Protein AF-A0A8D8NV09-F1 (afdb_monomer_lite)

Foldseek 3Di:
DLCLLQPNDLLAADPPQFGDGQLLVCQLVQPLVSNLVSVVSPHDQPDATPVRDGSLRNGDDPNSNVSSVVSVDDDDDDDDDDRDDPHPDDDDDDPDLPLAFDADPDDDDDPQVVVLVVVQVVVVVCLSPDQQWPDKHWAANGPQLFQQHGIWIWTATPVRQIEIEREHEDEDPDLVVVDAAEPVQCCDCDDNNDVVRLVVSVVSLLVQACPPDPSNPRRVHHPVRYHYHYYYHYPHHHDYPLVPADDPPDDDDDDDDWDAWHDDDRRDDTDGDDD

pLDDT: mean 73.52, std 19.85, range [28.84, 95.19]

Radius of gyration: 24.03 Å; chains: 1; bounding box: 47×46×76 Å

Structure (mmCIF, N/CA/C/O backbone):
data_AF-A0A8D8NV09-F1
#
_entry.id   AF-A0A8D8NV09-F1
#
loop_
_atom_site.group_PDB
_atom_site.id
_atom_site.type_symbol
_atom_site.label_atom_id
_atom_site.label_alt_id
_atom_site.label_comp_id
_atom_site.label_asym_id
_atom_site.label_entity_id
_atom_site.label_seq_id
_atom_site.pdbx_PDB_ins_code
_atom_site.Cartn_x
_atom_site.Cartn_y
_atom_site.Cartn_z
_atom_site.occupancy
_atom_site.B_iso_or_equiv
_atom_site.auth_seq_id
_atom_site.auth_comp_id
_atom_site.auth_asym_id
_atom_site.auth_atom_id
_atom_site.pdbx_PDB_model_num
ATOM 1 N N . ASP A 1 1 ? 4.736 -14.706 -13.559 1.00 58.28 1 ASP A N 1
ATOM 2 C CA . ASP A 1 1 ? 3.784 -15.789 -13.248 1.00 58.28 1 ASP A CA 1
ATOM 3 C C . ASP A 1 1 ? 2.604 -15.348 -12.426 1.00 58.28 1 ASP A C 1
ATOM 5 O O . ASP A 1 1 ? 1.556 -15.147 -13.020 1.00 58.28 1 ASP A O 1
ATOM 9 N N . ILE A 1 2 ? 2.764 -15.091 -11.130 1.00 53.81 2 ILE A N 1
ATOM 10 C CA . ILE A 1 2 ? 1.631 -14.849 -10.216 1.00 53.81 2 ILE A CA 1
ATOM 11 C C . ILE A 1 2 ? 0.696 -13.721 -10.678 1.00 53.81 2 ILE A C 1
ATOM 13 O O . ILE A 1 2 ? -0.515 -13.908 -10.685 1.00 53.81 2 ILE A O 1
ATOM 17 N N . ILE A 1 3 ? 1.239 -12.576 -11.110 1.00 62.22 3 ILE A N 1
ATOM 18 C CA . ILE A 1 3 ? 0.428 -11.439 -11.589 1.00 62.22 3 ILE A CA 1
ATOM 19 C C . ILE A 1 3 ? -0.450 -11.851 -12.779 1.00 62.22 3 ILE A C 1
ATOM 21 O O . ILE A 1 3 ? -1.604 -11.453 -12.863 1.00 62.22 3 ILE A O 1
ATOM 25 N N . ILE A 1 4 ? 0.081 -12.682 -13.674 1.00 71.69 4 ILE A N 1
ATOM 26 C CA . ILE A 1 4 ? -0.607 -13.124 -14.891 1.00 71.69 4 ILE A CA 1
ATOM 27 C C . ILE A 1 4 ? -1.636 -14.211 -14.557 1.00 71.69 4 ILE A C 1
ATOM 29 O O . ILE A 1 4 ? -2.739 -14.203 -15.088 1.00 71.69 4 ILE A O 1
ATOM 33 N N . GLU A 1 5 ? -1.298 -15.115 -13.634 1.00 70.81 5 GLU A N 1
ATOM 34 C CA . GLU A 1 5 ? -2.223 -16.122 -13.092 1.00 70.81 5 GLU A CA 1
ATOM 35 C C . GLU A 1 5 ? -3.453 -15.512 -12.420 1.00 70.81 5 GLU A C 1
ATOM 37 O O . GLU A 1 5 ? -4.521 -16.111 -12.466 1.00 70.81 5 GLU A O 1
ATOM 42 N N . HIS A 1 6 ? -3.318 -14.322 -11.834 1.00 61.69 6 HIS A N 1
ATOM 43 C CA . HIS A 1 6 ? -4.399 -13.630 -11.130 1.00 61.69 6 HIS A CA 1
ATOM 44 C C . HIS A 1 6 ? -5.049 -12.520 -11.978 1.00 61.69 6 HIS A C 1
ATOM 46 O O . HIS A 1 6 ? -5.561 -11.545 -11.435 1.00 61.69 6 HIS A O 1
ATOM 52 N N . GLY A 1 7 ? -5.034 -12.655 -13.310 1.00 59.31 7 GLY A N 1
ATOM 53 C CA . GLY A 1 7 ? -5.784 -11.780 -14.223 1.00 59.31 7 GLY A CA 1
ATOM 54 C C . GLY A 1 7 ? -5.058 -10.509 -14.669 1.00 59.31 7 GLY A C 1
ATOM 55 O O . GLY A 1 7 ? -5.646 -9.671 -15.350 1.00 59.31 7 GLY A O 1
ATOM 56 N N . GLY A 1 8 ? -3.776 -10.350 -14.333 1.00 70.19 8 GLY A N 1
ATOM 57 C CA . GLY A 1 8 ? -2.966 -9.248 -14.839 1.00 70.19 8 GLY A CA 1
ATOM 58 C C . GLY A 1 8 ? -2.861 -9.284 -16.364 1.00 70.19 8 GLY A C 1
ATOM 59 O O . GLY A 1 8 ? -2.437 -10.284 -16.947 1.00 70.19 8 GLY A O 1
ATOM 60 N N . ASN A 1 9 ? -3.214 -8.174 -17.017 1.00 79.56 9 ASN A N 1
ATOM 61 C CA . ASN A 1 9 ? -3.122 -8.057 -18.468 1.00 79.56 9 ASN A CA 1
ATOM 62 C C . ASN A 1 9 ? -1.652 -8.090 -18.918 1.00 79.56 9 ASN A C 1
ATOM 64 O O . ASN A 1 9 ? -0.909 -7.121 -18.752 1.00 79.56 9 ASN A O 1
ATOM 68 N N . ILE A 1 10 ? -1.256 -9.204 -19.538 1.00 85.94 10 ILE A N 1
ATOM 69 C CA . ILE A 1 10 ? 0.101 -9.461 -20.036 1.00 85.94 10 ILE A CA 1
ATOM 70 C C . ILE A 1 10 ? 0.596 -8.406 -21.042 1.00 85.94 10 ILE A C 1
ATOM 72 O O . ILE A 1 10 ? 1.798 -8.178 -21.166 1.00 85.94 10 ILE A O 1
ATOM 76 N N . ASN A 1 11 ? -0.330 -7.728 -21.724 1.00 85.88 11 ASN A N 1
ATOM 77 C CA . ASN A 1 11 ? -0.056 -6.705 -22.730 1.00 85.88 11 ASN A CA 1
ATOM 78 C C . ASN A 1 11 ? -0.412 -5.291 -22.243 1.00 85.88 11 ASN A C 1
ATOM 80 O O . ASN A 1 11 ? -0.598 -4.395 -23.066 1.00 85.88 11 ASN A O 1
ATOM 84 N N . THR A 1 12 ? -0.543 -5.077 -20.927 1.00 86.69 12 THR A N 1
ATOM 85 C CA . THR A 1 12 ? -0.799 -3.735 -20.381 1.00 86.69 12 THR A CA 1
ATOM 86 C C . THR A 1 12 ? 0.276 -2.755 -20.834 1.00 86.69 12 THR A C 1
ATOM 88 O O . THR A 1 12 ? 1.438 -3.129 -20.949 1.00 86.69 12 THR A O 1
ATOM 91 N N . LYS A 1 13 ? -0.097 -1.501 -21.071 1.00 84.94 13 LYS A N 1
ATOM 92 C CA . LYS A 1 13 ? 0.842 -0.424 -21.396 1.00 84.94 13 LYS A CA 1
ATOM 93 C C . LYS A 1 13 ? 1.158 0.368 -20.131 1.00 84.94 13 LYS A C 1
ATOM 95 O O . LYS A 1 13 ? 0.289 0.511 -19.269 1.00 84.94 13 LYS A O 1
ATOM 100 N N . ASP A 1 14 ? 2.408 0.794 -19.972 1.00 77.06 14 ASP A N 1
ATOM 101 C CA . ASP A 1 14 ? 2.813 1.612 -18.831 1.00 77.06 14 ASP A CA 1
ATOM 102 C C . ASP A 1 14 ? 2.122 2.985 -18.848 1.00 77.06 14 ASP A C 1
ATOM 104 O O . ASP A 1 14 ? 1.811 3.549 -19.892 1.00 77.06 14 ASP A O 1
ATOM 108 N N . ALA A 1 15 ? 1.850 3.520 -17.657 1.00 68.88 15 ALA A N 1
ATOM 109 C CA . ALA A 1 15 ? 1.076 4.751 -17.480 1.00 68.88 15 ALA A CA 1
ATOM 110 C C . ALA A 1 15 ? 1.910 6.041 -17.633 1.00 68.88 15 ALA A C 1
ATOM 112 O O . ALA A 1 15 ? 1.441 7.116 -17.282 1.00 68.88 15 ALA A O 1
ATOM 113 N N . ASN A 1 16 ? 3.162 5.948 -18.094 1.00 68.31 16 ASN A N 1
ATOM 114 C CA . ASN A 1 16 ? 4.104 7.075 -18.200 1.00 68.31 16 ASN A CA 1
ATOM 115 C C . ASN A 1 16 ? 4.178 7.658 -19.630 1.00 68.31 16 ASN A C 1
ATOM 117 O O . ASN A 1 16 ? 5.220 8.191 -20.017 1.00 68.31 16 ASN A O 1
ATOM 121 N N . ASP A 1 17 ? 3.123 7.466 -20.426 1.00 68.19 17 ASP A N 1
ATOM 122 C CA . ASP A 1 17 ? 2.998 7.869 -21.836 1.00 68.19 17 ASP A CA 1
ATOM 123 C C . ASP A 1 17 ? 4.025 7.244 -22.805 1.00 68.19 17 ASP A C 1
ATOM 125 O O . ASP A 1 17 ? 4.062 7.570 -23.997 1.00 68.19 17 ASP A O 1
ATOM 129 N N . ARG A 1 18 ? 4.849 6.294 -22.341 1.00 75.81 18 ARG A N 1
ATOM 130 C CA . ARG A 1 18 ? 5.760 5.538 -23.212 1.00 75.81 18 ARG A CA 1
ATOM 131 C C . ARG A 1 18 ? 5.086 4.350 -23.878 1.00 75.81 18 ARG A C 1
ATOM 133 O O . ARG A 1 18 ? 5.617 3.838 -24.857 1.00 75.81 18 ARG A O 1
ATOM 140 N N . ASN A 1 19 ? 3.921 3.926 -23.396 1.00 83.44 19 ASN A N 1
ATOM 141 C CA . ASN A 1 19 ? 3.160 2.802 -23.933 1.00 83.44 19 ASN A CA 1
ATOM 142 C C . ASN A 1 19 ? 3.955 1.482 -24.015 1.00 83.44 19 ASN A C 1
ATOM 144 O O . ASN A 1 19 ? 3.660 0.623 -24.848 1.00 83.44 19 ASN A O 1
ATOM 148 N N . ASN A 1 20 ? 4.955 1.294 -23.153 1.00 87.44 20 ASN A N 1
ATOM 149 C CA . ASN A 1 20 ? 5.718 0.054 -23.092 1.00 87.44 20 ASN A CA 1
ATOM 150 C C . ASN A 1 20 ? 4.874 -1.053 -22.465 1.00 87.44 20 ASN A C 1
ATOM 152 O O . ASN A 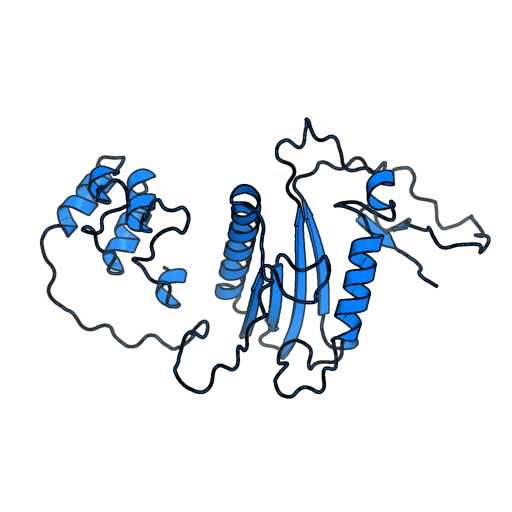1 20 ? 4.271 -0.873 -21.408 1.00 87.44 20 ASN A O 1
ATOM 156 N N . THR A 1 21 ? 4.902 -2.233 -23.076 1.00 92.00 21 THR A N 1
ATOM 157 C CA . THR A 1 21 ? 4.366 -3.451 -22.455 1.00 92.00 21 THR A CA 1
ATOM 158 C C . THR A 1 21 ? 5.379 -4.072 -21.487 1.00 92.00 21 THR A C 1
ATOM 160 O O . THR A 1 21 ? 6.577 -3.786 -21.601 1.00 92.00 21 THR A O 1
ATOM 163 N N . PRO A 1 22 ? 4.972 -4.983 -20.577 1.00 93.25 22 PRO A N 1
ATOM 164 C CA . PRO A 1 22 ? 5.915 -5.764 -19.777 1.00 93.25 22 PRO A CA 1
ATOM 165 C C . PRO A 1 22 ? 7.033 -6.401 -20.611 1.00 93.25 22 PRO A C 1
ATOM 167 O O . PRO A 1 22 ? 8.177 -6.461 -20.161 1.00 93.25 22 PRO A O 1
ATOM 170 N N . LEU A 1 23 ? 6.725 -6.819 -21.847 1.00 94.62 23 LEU A N 1
ATOM 171 C CA . LEU A 1 23 ? 7.695 -7.425 -22.755 1.00 94.62 23 LEU A CA 1
ATOM 172 C C . LEU A 1 23 ? 8.733 -6.414 -23.271 1.00 94.62 23 LEU A C 1
ATOM 174 O O . LEU A 1 23 ? 9.907 -6.763 -23.334 1.00 94.62 23 LEU A O 1
ATOM 178 N N . HIS A 1 24 ? 8.348 -5.160 -23.550 1.00 94.50 24 HIS A N 1
ATOM 179 C CA . HIS A 1 24 ? 9.304 -4.088 -23.879 1.00 94.50 24 HIS A CA 1
ATOM 180 C C . HIS A 1 24 ? 10.277 -3.847 -22.727 1.00 94.50 24 HIS A C 1
ATOM 182 O O . HIS A 1 24 ? 11.488 -3.768 -22.928 1.00 94.50 24 HIS A O 1
ATOM 188 N N . VAL A 1 25 ? 9.747 -3.753 -21.504 1.00 93.06 25 VAL A N 1
ATOM 189 C CA . VAL A 1 25 ? 10.558 -3.491 -20.311 1.00 93.06 25 VAL A CA 1
ATOM 190 C C . VAL A 1 25 ? 11.533 -4.643 -20.068 1.00 93.06 25 VAL A C 1
ATOM 192 O O . VAL A 1 25 ? 12.724 -4.401 -19.880 1.00 93.06 25 VAL A O 1
ATOM 195 N N . ALA A 1 26 ? 11.059 -5.891 -20.116 1.00 93.50 26 ALA A N 1
ATOM 196 C CA . ALA A 1 26 ? 11.899 -7.071 -19.923 1.00 93.50 26 ALA A CA 1
ATOM 197 C C . ALA A 1 26 ? 12.991 -7.193 -20.998 1.00 93.50 26 ALA A C 1
ATOM 199 O O . ALA A 1 26 ? 14.142 -7.490 -20.670 1.00 93.50 26 ALA A O 1
ATOM 200 N N . ALA A 1 27 ? 12.648 -6.906 -22.258 1.00 95.19 27 ALA A N 1
ATOM 201 C CA . ALA A 1 27 ? 13.593 -6.935 -23.365 1.00 95.19 27 ALA A CA 1
ATOM 202 C C . ALA A 1 27 ? 14.674 -5.852 -23.226 1.00 95.19 27 ALA A C 1
ATOM 204 O O . ALA A 1 27 ? 15.862 -6.151 -23.333 1.00 95.19 27 ALA A O 1
ATOM 205 N N . CYS A 1 28 ? 14.277 -4.619 -22.900 1.00 94.44 28 CYS A N 1
ATOM 206 C CA . CYS A 1 28 ? 15.189 -3.496 -22.675 1.00 94.44 28 CYS A CA 1
ATOM 207 C C . CYS A 1 28 ? 16.129 -3.713 -21.485 1.00 94.44 28 CYS A C 1
ATOM 209 O O . CYS A 1 28 ? 17.284 -3.293 -21.511 1.00 94.44 28 CYS A O 1
ATOM 211 N N . LYS A 1 29 ? 15.661 -4.405 -20.442 1.00 91.94 29 LYS A N 1
ATOM 212 C CA . LYS A 1 29 ? 16.490 -4.780 -19.289 1.00 91.94 29 LYS A CA 1
ATOM 213 C C . LYS A 1 29 ? 17.383 -5.995 -19.539 1.00 91.94 29 LYS A C 1
ATOM 215 O O . LYS A 1 29 ? 18.220 -6.282 -18.691 1.00 91.94 29 LYS A O 1
ATOM 220 N N . GLY A 1 30 ? 17.216 -6.684 -20.667 1.00 93.38 30 GLY A N 1
ATOM 221 C CA . GLY A 1 30 ? 18.028 -7.836 -21.036 1.00 93.38 30 GLY A CA 1
ATOM 222 C C . GLY A 1 30 ? 17.843 -9.044 -20.120 1.00 93.38 30 GLY A C 1
ATOM 223 O O . GLY A 1 30 ? 18.817 -9.730 -19.836 1.00 93.38 30 GLY A O 1
ATOM 224 N N . VAL A 1 31 ? 16.619 -9.288 -19.628 1.00 94.12 31 VAL A N 1
ATOM 225 C CA . VAL A 1 31 ? 16.324 -10.384 -18.684 1.00 94.12 31 VAL A CA 1
ATOM 226 C C . VAL A 1 31 ? 15.642 -11.555 -19.417 1.00 94.12 31 VAL A C 1
ATOM 228 O O . VAL A 1 31 ? 14.412 -11.546 -19.571 1.00 94.12 31 VAL A O 1
ATOM 231 N N . PRO A 1 32 ? 16.399 -12.556 -19.907 1.00 91.75 32 PRO A N 1
ATOM 232 C CA . PRO A 1 32 ? 15.886 -13.611 -20.785 1.00 91.75 32 PRO A CA 1
ATOM 233 C C . PRO A 1 32 ? 14.840 -14.513 -20.126 1.00 91.75 32 PRO A C 1
ATOM 235 O O . PRO A 1 32 ? 13.927 -14.990 -20.808 1.00 91.75 32 PRO A O 1
ATOM 238 N N . GLU A 1 33 ? 14.917 -14.715 -18.813 1.00 92.81 33 GLU A N 1
ATOM 239 C CA . GLU A 1 33 ? 13.964 -15.524 -18.054 1.00 92.81 33 GLU A CA 1
ATOM 240 C C . GLU A 1 33 ? 12.581 -14.872 -18.055 1.00 92.81 33 GLU A C 1
ATOM 242 O O . GLU A 1 33 ? 11.585 -15.534 -18.341 1.00 92.81 33 GLU A O 1
ATOM 247 N N . ILE A 1 34 ? 12.515 -13.558 -17.807 1.00 92.06 34 ILE A N 1
ATOM 248 C CA . ILE A 1 34 ? 11.254 -12.803 -17.806 1.00 92.06 34 ILE A CA 1
ATOM 249 C C . ILE A 1 34 ? 10.695 -12.709 -19.227 1.00 92.06 34 ILE A C 1
ATOM 251 O O . ILE A 1 34 ? 9.493 -12.872 -19.419 1.00 92.06 34 ILE A O 1
ATOM 255 N N . VAL A 1 35 ? 11.543 -12.501 -20.237 1.00 93.81 35 VAL A N 1
ATOM 256 C CA . VAL A 1 35 ? 11.114 -12.488 -21.646 1.00 93.81 35 VAL A CA 1
ATOM 257 C C . VAL A 1 35 ? 10.473 -13.820 -22.030 1.00 93.81 35 VAL A C 1
ATOM 259 O O . VAL A 1 35 ? 9.361 -13.835 -22.558 1.00 93.81 35 VAL A O 1
ATOM 262 N N . GLN A 1 36 ? 11.121 -14.944 -21.707 1.00 91.62 36 GLN A N 1
ATOM 263 C CA . GLN A 1 36 ? 10.559 -16.270 -21.965 1.00 91.62 36 GLN A CA 1
ATOM 264 C C . GLN A 1 36 ? 9.233 -16.470 -21.233 1.00 91.62 36 GLN A C 1
ATOM 266 O O . GLN A 1 36 ? 8.283 -16.995 -21.808 1.00 91.62 36 GLN A O 1
ATOM 271 N N . LEU A 1 37 ? 9.170 -16.036 -19.975 1.00 89.75 37 LEU A N 1
ATOM 272 C CA . LEU A 1 37 ? 7.975 -16.129 -19.155 1.00 89.75 37 LEU A CA 1
ATOM 273 C C . LEU A 1 37 ? 6.791 -15.408 -19.789 1.00 89.75 37 LEU A C 1
ATOM 275 O O . LEU A 1 37 ? 5.717 -15.981 -19.933 1.00 89.75 37 LEU A O 1
ATOM 279 N N . LEU A 1 38 ? 6.997 -14.156 -20.190 1.00 90.94 38 LEU A N 1
ATOM 280 C CA . LEU A 1 38 ? 5.962 -13.321 -20.782 1.00 90.94 38 LEU A CA 1
ATOM 281 C C . LEU A 1 38 ? 5.478 -13.905 -22.115 1.00 90.94 38 LEU A C 1
ATOM 283 O O . LEU A 1 38 ? 4.271 -14.001 -22.330 1.00 90.94 38 LEU A O 1
ATOM 287 N N . LEU A 1 39 ? 6.397 -14.364 -22.971 1.00 90.88 39 LEU A N 1
ATOM 288 C CA . LEU A 1 39 ? 6.064 -15.007 -24.248 1.00 90.88 39 LEU A CA 1
ATOM 289 C C . LEU A 1 39 ? 5.251 -16.292 -24.039 1.00 90.88 39 LEU A C 1
ATOM 291 O O . LEU A 1 39 ? 4.194 -16.453 -24.645 1.00 90.88 39 LEU A O 1
ATOM 295 N N . ASN A 1 40 ? 5.665 -17.153 -23.104 1.00 88.31 40 ASN A N 1
ATOM 296 C CA . ASN A 1 40 ? 4.933 -18.377 -22.752 1.00 88.31 40 ASN A CA 1
ATOM 297 C C . ASN A 1 40 ? 3.516 -18.095 -22.226 1.00 88.31 40 ASN A C 1
ATOM 299 O O . ASN A 1 40 ? 2.654 -18.969 -22.263 1.00 88.31 40 ASN A O 1
ATOM 303 N N . ARG A 1 41 ? 3.276 -16.886 -21.710 1.00 83.62 41 ARG A N 1
ATOM 304 C CA . ARG A 1 41 ? 1.984 -16.438 -21.179 1.00 83.62 41 ARG A CA 1
ATOM 305 C C . ARG A 1 41 ? 1.190 -15.574 -22.171 1.00 83.62 41 ARG A C 1
ATOM 307 O O . ARG A 1 41 ? 0.220 -14.937 -21.771 1.00 83.62 41 ARG A O 1
ATOM 314 N N . GLY A 1 42 ? 1.578 -15.552 -23.448 1.00 86.81 42 GLY A N 1
ATOM 315 C CA . GLY A 1 42 ? 0.831 -14.873 -24.513 1.00 86.81 42 GLY A CA 1
ATOM 316 C C . GLY A 1 42 ? 1.118 -13.375 -24.650 1.00 86.81 42 GLY A C 1
ATOM 317 O O . GLY A 1 42 ? 0.286 -12.636 -25.183 1.00 86.81 42 GLY A O 1
ATOM 318 N N . ALA A 1 43 ? 2.272 -12.898 -24.172 1.00 90.62 43 ALA A N 1
ATOM 319 C CA . ALA A 1 43 ? 2.718 -11.543 -24.473 1.00 90.62 43 ALA A CA 1
ATOM 320 C C . ALA A 1 43 ? 2.929 -11.376 -25.983 1.00 90.62 43 ALA A C 1
ATOM 322 O O . ALA A 1 43 ? 3.606 -12.177 -26.628 1.00 90.62 43 ALA A O 1
ATOM 323 N N . LYS A 1 44 ? 2.375 -10.305 -26.547 1.00 89.81 44 LYS A N 1
ATOM 324 C CA . LYS A 1 44 ? 2.491 -9.994 -27.969 1.00 89.81 44 LYS A CA 1
ATOM 325 C C . LYS A 1 44 ? 3.854 -9.372 -28.257 1.00 89.81 44 LYS A C 1
ATOM 327 O O . LYS A 1 44 ? 4.120 -8.230 -27.881 1.00 89.81 44 LYS A O 1
ATOM 332 N N . ALA A 1 45 ? 4.695 -10.107 -28.978 1.00 90.31 45 ALA A N 1
ATOM 333 C CA . ALA A 1 45 ? 5.996 -9.624 -29.445 1.00 90.31 45 ALA A CA 1
ATOM 334 C C . ALA A 1 45 ? 5.897 -8.522 -30.520 1.00 90.31 45 ALA A C 1
ATOM 336 O O . ALA A 1 45 ? 6.898 -7.883 -30.825 1.00 90.31 45 ALA A O 1
ATOM 337 N N . SER A 1 46 ? 4.700 -8.281 -31.065 1.00 88.94 46 SER A N 1
ATOM 338 C CA . SER A 1 46 ? 4.430 -7.295 -32.116 1.00 88.94 46 SER A CA 1
ATOM 339 C C . SER A 1 46 ? 3.881 -5.956 -31.611 1.00 88.94 46 SER A C 1
ATOM 341 O O . SER A 1 46 ? 3.590 -5.085 -32.426 1.00 88.94 46 SER A O 1
ATOM 343 N N . GLU A 1 47 ? 3.638 -5.796 -30.305 1.00 87.62 47 GLU A N 1
ATOM 344 C CA . GLU A 1 47 ? 3.145 -4.519 -29.771 1.00 87.62 47 GLU A CA 1
ATOM 345 C C . GLU A 1 47 ? 4.192 -3.427 -29.967 1.00 87.62 47 GLU A C 1
ATOM 347 O O . GLU A 1 47 ? 5.381 -3.684 -29.807 1.00 87.62 47 GLU A O 1
ATOM 352 N N . ILE A 1 48 ? 3.736 -2.212 -30.266 1.00 87.06 48 ILE A N 1
ATOM 353 C CA . ILE A 1 48 ? 4.596 -1.035 -30.385 1.00 87.06 48 ILE A CA 1
ATOM 354 C C . ILE A 1 48 ? 4.339 -0.064 -29.237 1.00 87.06 48 ILE A C 1
ATOM 356 O O . ILE A 1 48 ? 3.192 0.156 -28.817 1.00 87.06 48 ILE A O 1
ATOM 360 N N . ASN A 1 49 ? 5.423 0.509 -28.732 1.00 81.88 49 ASN A N 1
ATOM 361 C CA . ASN A 1 49 ? 5.395 1.582 -27.748 1.00 81.88 49 ASN A CA 1
ATOM 362 C C . ASN A 1 49 ? 5.154 2.952 -28.431 1.00 81.88 49 ASN A C 1
ATOM 364 O O . ASN A 1 49 ? 4.937 3.028 -29.643 1.00 81.88 49 ASN A O 1
ATOM 368 N N . SER A 1 50 ? 5.161 4.056 -27.678 1.00 81.88 50 SER A N 1
ATOM 369 C CA . SER A 1 50 ? 4.877 5.390 -28.239 1.00 81.88 50 SER A CA 1
ATOM 370 C C . SER A 1 50 ? 5.984 5.937 -29.145 1.00 81.88 50 SER A C 1
ATOM 372 O O . SER A 1 50 ? 5.731 6.862 -29.914 1.00 81.88 50 SER A O 1
ATOM 374 N N . THR A 1 51 ? 7.181 5.343 -29.119 1.00 81.31 51 THR A N 1
ATOM 375 C CA . THR A 1 51 ? 8.276 5.642 -30.054 1.00 81.31 51 THR A CA 1
ATOM 376 C C . THR A 1 51 ? 8.251 4.749 -31.299 1.00 81.31 51 THR A C 1
ATOM 378 O O . THR A 1 51 ? 9.157 4.833 -32.125 1.00 81.31 51 THR A O 1
ATOM 381 N N . GLY A 1 52 ? 7.221 3.909 -31.462 1.00 85.25 52 GLY A N 1
ATOM 382 C CA . GLY A 1 52 ? 7.068 3.013 -32.611 1.00 85.25 52 GLY A CA 1
ATOM 383 C C . GLY A 1 52 ? 7.993 1.794 -32.582 1.00 85.25 52 GLY A C 1
ATOM 384 O O . GLY A 1 52 ? 8.162 1.140 -33.605 1.00 85.25 52 GLY A O 1
ATOM 385 N N . GLN A 1 53 ? 8.599 1.492 -31.435 1.00 87.94 53 GLN A N 1
ATOM 386 C CA . GLN A 1 53 ? 9.522 0.374 -31.260 1.00 87.94 53 GLN A CA 1
ATOM 387 C C . GLN A 1 53 ? 8.781 -0.855 -30.738 1.00 87.94 53 GLN A C 1
ATOM 389 O O . GLN A 1 53 ? 7.897 -0.726 -29.894 1.00 87.94 53 GLN A O 1
ATOM 394 N N . THR A 1 54 ? 9.172 -2.036 -31.210 1.00 92.00 54 THR A N 1
ATOM 395 C CA . THR A 1 54 ? 8.757 -3.341 -30.681 1.00 92.00 54 THR A CA 1
ATOM 396 C C . THR A 1 54 ? 9.654 -3.776 -29.513 1.00 92.00 54 THR A C 1
ATOM 398 O O . THR A 1 54 ? 10.749 -3.232 -29.330 1.00 92.00 54 THR A O 1
ATOM 401 N N . PRO A 1 55 ? 9.283 -4.818 -28.739 1.00 93.81 55 PRO A N 1
ATOM 402 C CA . PRO A 1 55 ? 10.179 -5.405 -27.748 1.00 93.81 55 PRO A CA 1
ATOM 403 C C . PRO A 1 55 ? 11.522 -5.861 -28.327 1.00 93.81 55 PRO A C 1
ATOM 405 O O . PRO A 1 55 ? 12.530 -5.796 -27.630 1.00 93.81 55 PRO A O 1
ATOM 408 N N . LEU A 1 56 ? 11.551 -6.306 -29.589 1.00 93.81 56 LEU A N 1
ATOM 409 C CA . LEU A 1 56 ? 12.788 -6.703 -30.262 1.00 93.81 56 LEU A CA 1
ATOM 410 C C . LEU A 1 56 ? 13.692 -5.496 -30.548 1.00 93.81 56 LEU A C 1
ATOM 412 O O . LEU A 1 56 ? 14.905 -5.615 -30.405 1.00 93.81 56 LEU A O 1
ATOM 416 N N . ASP A 1 57 ? 13.116 -4.341 -30.887 1.00 91.38 57 ASP A N 1
ATOM 417 C CA . ASP A 1 57 ? 13.875 -3.121 -31.200 1.00 91.38 57 ASP A CA 1
ATOM 418 C C . ASP A 1 57 ? 14.558 -2.519 -29.968 1.00 91.38 57 ASP A C 1
ATOM 420 O O . ASP A 1 57 ? 15.613 -1.896 -30.077 1.00 91.38 57 ASP A O 1
ATOM 424 N N . VAL A 1 58 ? 13.971 -2.713 -28.784 1.00 91.44 58 VAL A N 1
ATOM 425 C CA . VAL A 1 58 ? 14.550 -2.250 -27.513 1.00 91.44 58 VAL A CA 1
ATOM 426 C C . VAL A 1 58 ? 15.405 -3.315 -26.819 1.00 91.44 58 VAL A C 1
ATOM 428 O O . VAL A 1 58 ? 15.982 -3.027 -25.771 1.00 91.44 58 VAL A O 1
ATOM 431 N N . ALA A 1 59 ? 15.490 -4.532 -27.367 1.00 94.38 59 ALA A N 1
ATOM 432 C CA . ALA A 1 59 ? 16.114 -5.684 -26.724 1.00 94.38 59 ALA A CA 1
ATOM 433 C C . ALA A 1 59 ? 17.613 -5.494 -26.444 1.00 94.38 59 ALA A C 1
ATOM 435 O O . ALA A 1 59 ? 18.373 -5.032 -27.292 1.00 94.38 59 ALA A O 1
ATOM 436 N N . GLN A 1 60 ? 18.049 -5.932 -25.263 1.00 93.25 60 GLN A N 1
ATOM 437 C CA . GLN A 1 60 ? 19.456 -5.989 -24.870 1.00 9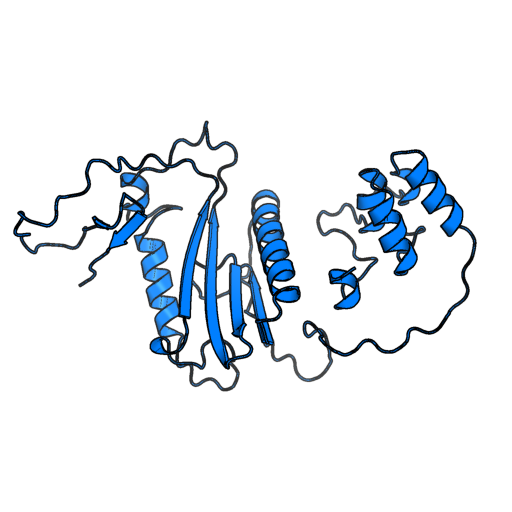3.25 60 GLN A CA 1
ATOM 438 C C . GLN A 1 60 ? 19.863 -7.440 -24.590 1.00 93.25 60 GLN A C 1
ATOM 440 O O . GLN A 1 60 ? 19.130 -8.182 -23.942 1.00 93.25 60 GLN A O 1
ATOM 445 N N . GLY A 1 61 ? 21.044 -7.846 -25.058 1.00 93.38 61 GLY A N 1
ATOM 446 C CA . GLY A 1 61 ? 21.572 -9.202 -24.865 1.00 93.38 61 GLY A CA 1
ATOM 447 C C . GLY A 1 61 ? 21.152 -10.201 -25.951 1.00 93.38 61 GLY A C 1
ATOM 448 O O . GLY A 1 61 ? 20.007 -10.240 -26.403 1.00 93.38 61 GLY A O 1
ATOM 449 N N . SER A 1 62 ? 22.103 -11.038 -26.372 1.00 91.81 62 SER A N 1
ATOM 450 C CA . SER A 1 62 ? 21.929 -12.002 -27.468 1.00 91.81 62 SER A CA 1
ATOM 451 C C . SER A 1 62 ? 20.820 -13.022 -27.198 1.00 91.81 62 SER A C 1
ATOM 453 O O . SER A 1 62 ? 20.034 -13.320 -28.094 1.00 91.81 62 SER A O 1
ATOM 455 N N . GLU A 1 63 ? 20.703 -13.510 -25.962 1.00 93.31 63 GLU A N 1
ATOM 456 C CA . GLU A 1 63 ? 19.695 -14.507 -25.588 1.00 93.31 63 GLU A CA 1
ATOM 457 C C . GLU A 1 63 ? 18.258 -13.961 -25.666 1.00 93.31 63 GLU A C 1
ATOM 459 O O . GLU A 1 63 ? 17.352 -14.639 -26.154 1.00 93.31 63 GLU A O 1
ATOM 464 N N . VAL A 1 64 ? 18.040 -12.714 -25.239 1.00 93.38 64 VAL A N 1
ATOM 465 C CA . VAL A 1 64 ? 16.737 -12.041 -25.361 1.00 93.38 64 VAL A CA 1
ATOM 466 C C . VAL A 1 64 ? 16.361 -11.855 -26.830 1.00 93.38 64 VAL A C 1
ATOM 468 O O . VAL A 1 64 ? 15.232 -12.162 -27.220 1.00 93.38 64 VAL A O 1
ATOM 471 N N . ILE A 1 65 ? 17.313 -11.400 -27.652 1.00 93.06 65 ILE A N 1
ATOM 472 C CA . ILE A 1 65 ? 17.119 -11.211 -29.096 1.00 93.06 65 ILE A CA 1
ATOM 473 C C . ILE A 1 65 ? 16.735 -12.538 -29.761 1.00 93.06 65 ILE A C 1
ATOM 475 O O . ILE A 1 65 ? 15.803 -12.577 -30.565 1.00 93.06 65 ILE A O 1
ATOM 479 N N . GLU A 1 66 ? 17.404 -13.638 -29.410 1.00 92.75 66 GLU A N 1
ATOM 480 C CA . GLU A 1 66 ? 17.060 -14.972 -29.908 1.00 92.75 66 GLU A CA 1
ATOM 481 C C . GLU A 1 66 ? 15.634 -15.396 -29.534 1.00 92.75 66 GLU A C 1
ATOM 483 O O . GLU A 1 66 ? 14.880 -15.857 -30.397 1.00 92.75 66 GLU A O 1
ATOM 488 N N . LYS A 1 67 ? 15.247 -15.236 -28.261 1.00 91.38 67 LYS A N 1
ATOM 489 C CA . LYS A 1 67 ? 13.919 -15.627 -27.756 1.00 91.38 67 LYS A CA 1
ATOM 490 C C . LYS A 1 67 ? 12.788 -14.852 -28.434 1.00 91.38 67 LYS A C 1
ATOM 492 O O . LYS A 1 67 ? 11.755 -15.438 -28.759 1.00 91.38 67 LYS A O 1
ATOM 497 N N . LEU A 1 68 ? 12.989 -13.557 -28.680 1.00 90.56 68 LEU A N 1
ATOM 498 C CA . LEU A 1 68 ? 12.016 -12.705 -29.369 1.00 90.56 68 LEU A CA 1
ATOM 499 C C . LEU A 1 68 ? 11.931 -13.021 -30.868 1.00 90.56 68 LEU A C 1
ATOM 501 O O . LEU A 1 68 ? 10.830 -13.092 -31.408 1.00 90.56 68 LEU A O 1
ATOM 505 N N . LYS A 1 69 ? 13.061 -13.293 -31.537 1.00 88.00 69 LYS A N 1
ATOM 506 C CA . LYS A 1 69 ? 13.071 -13.708 -32.952 1.00 88.00 69 LYS A CA 1
ATOM 507 C C . LYS A 1 69 ? 12.336 -15.029 -33.176 1.00 88.00 69 LYS A C 1
ATOM 509 O O . LYS A 1 69 ? 11.567 -15.133 -34.127 1.00 88.00 69 LYS A O 1
ATOM 514 N N . LYS A 1 70 ? 12.536 -16.013 -32.292 1.00 83.31 70 LYS A N 1
ATOM 515 C CA . LYS A 1 70 ? 11.890 -17.337 -32.371 1.00 83.31 70 LYS A CA 1
ATOM 516 C C . LYS A 1 70 ? 10.362 -17.267 -32.251 1.00 83.31 70 LYS A C 1
ATOM 518 O O . LYS A 1 70 ? 9.682 -18.026 -32.923 1.00 83.31 70 LYS A O 1
ATOM 523 N N . ASN A 1 71 ? 9.828 -16.339 -31.455 1.00 69.44 71 ASN A N 1
ATOM 524 C CA . ASN A 1 71 ? 8.381 -16.172 -31.249 1.00 69.44 71 ASN A CA 1
ATOM 525 C C . ASN A 1 71 ? 7.707 -15.180 -32.220 1.00 69.44 71 ASN A C 1
ATOM 527 O O . ASN A 1 71 ? 6.493 -15.009 -32.165 1.00 69.44 71 ASN A O 1
ATOM 531 N N . ASN A 1 72 ? 8.460 -14.547 -33.130 1.00 54.84 72 ASN A N 1
ATOM 532 C CA . ASN A 1 72 ? 7.903 -13.704 -34.199 1.00 54.84 72 ASN A CA 1
ATOM 533 C C . ASN A 1 72 ? 7.440 -14.516 -35.429 1.00 54.84 72 ASN A C 1
ATOM 535 O O . ASN A 1 72 ? 6.994 -13.939 -36.420 1.00 54.84 72 ASN A O 1
ATOM 539 N N . GLN A 1 73 ? 7.532 -15.851 -35.379 1.00 46.75 73 GLN A N 1
ATOM 540 C CA . GLN A 1 73 ? 7.022 -16.766 -36.399 1.00 46.75 73 GLN A CA 1
ATOM 541 C C . GLN A 1 73 ? 6.218 -17.880 -35.710 1.00 46.75 73 GLN A C 1
ATOM 543 O O . GLN A 1 73 ? 6.790 -18.689 -34.990 1.00 46.75 73 GLN A O 1
ATOM 548 N N . THR A 1 74 ? 4.905 -17.935 -35.982 1.00 39.62 74 THR A N 1
ATOM 549 C CA . THR A 1 74 ? 3.895 -18.927 -35.524 1.00 39.62 74 THR A CA 1
ATOM 550 C C . THR A 1 74 ? 3.401 -18.786 -34.076 1.00 39.62 74 THR A C 1
ATOM 552 O O . THR A 1 74 ? 4.230 -18.677 -33.189 1.00 39.62 74 THR A O 1
ATOM 555 N N . VAL A 1 75 ? 2.068 -18.788 -33.843 1.00 38.91 75 VAL A N 1
ATOM 556 C CA . VAL A 1 75 ? 1.299 -19.914 -33.232 1.00 38.91 75 VAL A CA 1
ATOM 557 C C . VAL A 1 75 ? -0.231 -19.771 -33.523 1.00 38.91 75 VAL A C 1
ATOM 559 O O . VAL A 1 75 ? -0.756 -18.663 -33.404 1.00 38.91 75 VAL A O 1
ATOM 562 N N . PRO A 1 76 ? -0.964 -20.854 -33.888 1.00 33.91 76 PRO A N 1
ATOM 563 C CA . PRO A 1 76 ? -2.440 -20.932 -33.927 1.00 33.91 76 PRO A CA 1
ATOM 564 C C . PRO A 1 76 ? -3.098 -20.957 -32.524 1.00 33.91 76 PRO A C 1
ATOM 566 O O . PRO A 1 76 ? -2.408 -21.168 -31.528 1.00 33.91 76 PRO A O 1
ATOM 569 N N . PRO A 1 77 ? -4.433 -20.796 -32.413 1.00 34.91 77 PRO A N 1
ATOM 570 C CA . PRO A 1 77 ? -5.119 -20.710 -31.125 1.00 34.91 77 PRO 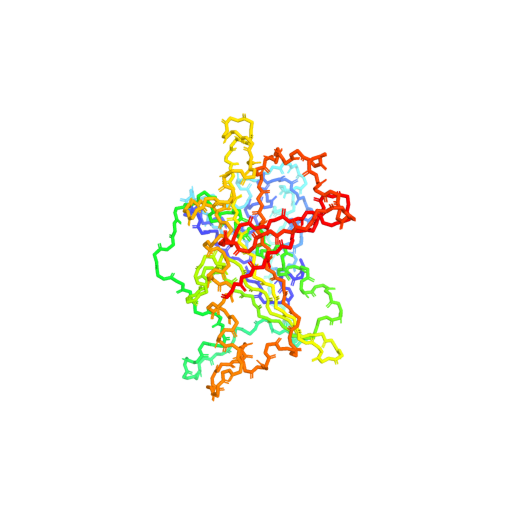A CA 1
ATOM 571 C C . PRO A 1 77 ? -5.192 -22.084 -30.444 1.00 34.91 77 PRO A C 1
ATOM 573 O O . PRO A 1 77 ? -5.829 -22.995 -30.967 1.00 34.91 77 PRO A O 1
ATOM 576 N N . HIS A 1 78 ? -4.578 -22.235 -29.267 1.00 34.25 78 HIS A N 1
ATOM 577 C CA . HIS A 1 78 ? -4.825 -23.384 -28.394 1.00 34.25 78 HIS A CA 1
ATOM 578 C C . HIS A 1 78 ? -5.517 -22.925 -27.109 1.00 34.25 78 HIS A C 1
ATOM 580 O O . HIS A 1 78 ? -5.068 -22.006 -26.425 1.00 34.25 78 HIS A O 1
ATOM 586 N N . GLU A 1 79 ? -6.637 -23.583 -26.823 1.00 33.16 79 GLU A N 1
ATOM 587 C CA . GLU A 1 79 ? -7.590 -23.308 -25.752 1.00 33.16 79 GLU A CA 1
ATOM 588 C C . GLU A 1 79 ? -6.944 -23.267 -24.359 1.00 33.16 79 GLU A C 1
ATOM 590 O O . GLU A 1 79 ? -6.253 -24.199 -23.933 1.00 33.16 79 GLU A O 1
ATOM 595 N N . LEU A 1 80 ? -7.220 -22.179 -23.637 1.00 33.69 80 LEU A N 1
ATOM 596 C CA . LEU A 1 80 ? -6.914 -21.999 -22.221 1.00 33.69 80 LEU A CA 1
ATOM 597 C C . LEU A 1 80 ? -7.898 -22.827 -21.381 1.00 33.69 80 LEU A C 1
ATOM 599 O O . LEU A 1 80 ? -9.111 -22.649 -21.465 1.00 33.69 80 LEU A O 1
ATOM 603 N N . ARG A 1 81 ? -7.374 -23.719 -20.534 1.00 28.84 81 ARG A N 1
ATOM 604 C CA . ARG A 1 81 ? -8.153 -24.385 -19.476 1.00 28.84 81 ARG A CA 1
ATOM 605 C C . ARG A 1 81 ? -8.570 -23.360 -18.410 1.00 28.84 81 ARG A C 1
ATOM 607 O O . ARG A 1 81 ? -7.795 -22.440 -18.147 1.00 28.84 81 ARG A O 1
ATOM 614 N N . PRO A 1 82 ? -9.732 -23.523 -17.749 1.00 31.62 82 PRO A N 1
ATOM 615 C CA . PRO A 1 82 ? -10.190 -22.553 -16.765 1.00 31.62 82 PRO A CA 1
ATOM 616 C C . PRO A 1 82 ? -9.285 -22.579 -15.529 1.00 31.62 82 PRO A C 1
ATOM 618 O O . PRO A 1 82 ? -9.089 -23.619 -14.891 1.00 31.62 82 PRO A O 1
ATOM 621 N N . ALA A 1 83 ? -8.722 -21.416 -15.208 1.00 36.28 83 ALA A N 1
ATOM 622 C CA . ALA A 1 83 ? -8.037 -21.168 -13.952 1.00 36.28 83 ALA A CA 1
ATOM 623 C C . ALA A 1 83 ? -9.031 -21.324 -12.790 1.00 36.28 83 ALA A C 1
ATOM 625 O O . ALA A 1 83 ? -10.186 -20.911 -12.888 1.00 36.28 83 ALA A O 1
ATOM 626 N N . ARG A 1 84 ? -8.587 -21.926 -11.680 1.00 36.50 84 ARG A N 1
ATOM 627 C CA . ARG A 1 84 ? -9.346 -21.882 -10.426 1.00 36.50 84 ARG A CA 1
ATOM 628 C C . ARG A 1 84 ? -9.437 -20.431 -9.986 1.00 36.50 84 ARG A C 1
ATOM 630 O O . ARG A 1 84 ? -8.411 -19.783 -9.797 1.00 36.50 84 ARG A O 1
ATOM 637 N N . ASP A 1 85 ? -10.666 -19.969 -9.827 1.00 34.91 85 ASP A N 1
ATOM 638 C CA . ASP A 1 85 ? -10.974 -18.584 -9.534 1.00 34.91 85 ASP A CA 1
ATOM 639 C C . ASP A 1 85 ? -10.458 -18.199 -8.142 1.00 34.91 85 ASP A C 1
ATOM 641 O O . ASP A 1 85 ? -10.975 -18.610 -7.101 1.00 34.91 85 ASP A O 1
ATOM 645 N N . ARG A 1 86 ? -9.371 -17.437 -8.136 1.00 41.53 86 ARG A N 1
ATOM 646 C CA . ARG A 1 86 ? -9.006 -16.531 -7.049 1.00 41.53 86 ARG A CA 1
ATOM 647 C C . ARG A 1 86 ? -8.833 -15.159 -7.677 1.00 41.53 86 ARG A C 1
ATOM 649 O O . ARG A 1 86 ? -7.739 -14.602 -7.684 1.00 41.53 86 ARG A O 1
ATOM 656 N N . SER A 1 87 ? -9.894 -14.657 -8.303 1.00 40.75 87 SER A N 1
ATOM 657 C CA . SER A 1 87 ? -9.896 -13.308 -8.845 1.00 40.75 87 SER A CA 1
ATOM 658 C C . SER A 1 87 ? -9.581 -12.304 -7.734 1.00 40.75 87 SER A C 1
ATOM 660 O O . SER A 1 87 ? -10.280 -12.255 -6.720 1.00 40.75 87 SER A O 1
ATOM 662 N N . VAL A 1 88 ? -8.597 -11.434 -7.961 1.00 44.66 88 VAL A N 1
ATOM 663 C CA . VAL A 1 88 ? -8.744 -10.042 -7.525 1.00 44.66 88 VAL A CA 1
ATOM 664 C C . VAL A 1 88 ? -9.936 -9.530 -8.328 1.00 44.66 88 VAL A C 1
ATOM 666 O O . VAL A 1 88 ? -9.859 -9.501 -9.553 1.00 44.66 88 VAL A O 1
ATOM 669 N N . ALA A 1 89 ? -11.068 -9.273 -7.672 1.00 37.91 89 ALA A N 1
ATOM 670 C CA . ALA A 1 89 ? -12.341 -9.037 -8.346 1.00 37.91 89 ALA A CA 1
ATOM 671 C C . ALA A 1 89 ? -12.230 -7.923 -9.407 1.00 37.91 89 ALA A C 1
ATOM 673 O O . ALA A 1 89 ? -12.213 -6.735 -9.097 1.00 37.91 89 ALA A O 1
ATOM 674 N N . GLN A 1 90 ? -12.175 -8.323 -10.675 1.00 45.44 90 GLN A N 1
ATOM 675 C CA . GLN A 1 90 ? -12.468 -7.490 -11.836 1.00 45.44 90 GLN A CA 1
ATOM 676 C C . GLN A 1 90 ? -13.461 -8.246 -12.724 1.00 45.44 90 GLN A C 1
ATOM 678 O O . GLN A 1 90 ? -13.129 -8.688 -13.815 1.00 45.44 90 GLN A O 1
ATOM 683 N N . GLN A 1 91 ? -14.688 -8.416 -12.230 1.00 38.66 91 GLN A N 1
ATOM 684 C CA . GLN A 1 91 ? -15.895 -8.758 -12.996 1.00 38.66 91 GLN A CA 1
ATOM 685 C C . GLN A 1 91 ? -17.091 -8.174 -12.223 1.00 38.66 91 GLN A C 1
ATOM 687 O O . GLN A 1 91 ? -17.078 -8.215 -10.999 1.00 38.66 91 GLN A O 1
ATOM 692 N N . SER A 1 92 ? -18.165 -7.628 -12.790 1.00 33.47 92 SER A N 1
ATOM 693 C CA . SER A 1 92 ? -18.569 -7.249 -14.150 1.00 33.47 92 SER A CA 1
ATOM 694 C C . SER A 1 92 ? -19.945 -6.570 -14.010 1.00 33.47 92 SER A C 1
ATOM 696 O O . SER A 1 92 ? -20.699 -6.945 -13.119 1.00 33.47 92 SER A O 1
ATOM 698 N N . THR A 1 93 ? -20.285 -5.628 -14.894 1.00 39.97 93 THR A N 1
ATOM 699 C CA . THR A 1 93 ? -21.657 -5.305 -15.363 1.00 39.97 93 THR A CA 1
ATOM 700 C C . THR A 1 93 ? -22.852 -5.746 -14.492 1.00 39.97 93 THR A C 1
ATOM 702 O O . THR A 1 93 ? -23.625 -6.616 -14.885 1.00 39.97 93 THR A O 1
ATOM 705 N N . ALA A 1 94 ? -23.038 -5.104 -13.344 1.00 34.47 94 ALA A N 1
ATOM 706 C CA . ALA A 1 94 ? -24.314 -4.937 -12.648 1.00 34.47 94 ALA A CA 1
ATOM 707 C C . ALA A 1 94 ? -24.097 -3.805 -11.636 1.00 34.47 94 ALA A C 1
ATOM 709 O O . ALA A 1 94 ? -23.140 -3.877 -10.875 1.00 34.47 94 ALA A O 1
ATOM 710 N N . GLU A 1 95 ? -24.901 -2.738 -11.722 1.00 39.62 95 GLU A N 1
ATOM 711 C CA . GLU A 1 95 ? -24.929 -1.554 -10.840 1.00 39.62 95 GLU A CA 1
ATOM 712 C C . GLU A 1 95 ? -23.656 -1.321 -10.000 1.00 39.62 95 GLU A C 1
ATOM 714 O O . GLU A 1 95 ? -23.530 -1.853 -8.900 1.00 39.62 95 GLU A O 1
ATOM 719 N N . ASN A 1 96 ? -22.724 -0.515 -10.533 1.00 38.38 96 ASN A N 1
ATOM 720 C CA . ASN A 1 96 ? -21.459 -0.086 -9.915 1.00 38.38 96 ASN A CA 1
ATOM 721 C C . ASN A 1 96 ? -21.588 0.233 -8.409 1.00 38.38 96 ASN A C 1
ATOM 723 O O . ASN A 1 96 ? -21.743 1.390 -8.017 1.00 38.38 96 ASN A O 1
ATOM 727 N N . ARG A 1 97 ? -21.452 -0.773 -7.545 1.00 49.34 97 ARG A N 1
ATOM 728 C CA . ARG A 1 97 ? -21.090 -0.581 -6.142 1.00 49.34 97 ARG A CA 1
ATOM 729 C C . ARG A 1 97 ? -19.611 -0.887 -6.027 1.00 49.34 97 ARG A C 1
ATOM 731 O O . ARG A 1 97 ? -19.192 -2.040 -6.088 1.00 49.34 97 ARG A O 1
ATOM 738 N N . THR A 1 98 ? -18.806 0.163 -5.922 1.00 48.12 98 THR A N 1
ATOM 739 C CA . THR A 1 98 ? -17.362 0.045 -5.731 1.00 48.12 98 THR A CA 1
ATOM 740 C C . THR A 1 98 ? -17.108 -0.542 -4.343 1.00 48.12 98 THR A C 1
ATOM 742 O O . THR A 1 98 ? -17.210 0.160 -3.346 1.00 48.12 98 THR A O 1
ATOM 745 N N . ILE A 1 99 ? -16.789 -1.837 -4.278 1.00 55.91 99 ILE A N 1
ATOM 746 C CA . ILE A 1 99 ? -16.389 -2.532 -3.036 1.00 55.91 99 ILE A CA 1
ATOM 747 C C . ILE A 1 99 ? -14.995 -2.052 -2.565 1.00 55.91 99 ILE A C 1
ATOM 749 O O . ILE A 1 99 ? -14.574 -2.299 -1.438 1.00 55.91 99 ILE A O 1
ATOM 753 N N . PHE A 1 100 ? -14.267 -1.342 -3.430 1.00 66.31 100 PHE A N 1
ATOM 754 C CA . PHE A 1 100 ? -12.937 -0.807 -3.159 1.00 66.31 100 PHE A CA 1
ATOM 755 C C . PHE A 1 100 ? -12.969 0.528 -2.417 1.00 66.31 100 PHE A C 1
ATOM 757 O O . PHE A 1 100 ? -13.944 1.277 -2.458 1.00 66.31 100 PHE A O 1
ATOM 764 N N . TYR A 1 101 ? -11.833 0.855 -1.804 1.00 76.25 101 TYR A N 1
ATOM 765 C CA . TYR A 1 101 ? -11.577 2.178 -1.259 1.00 76.25 101 TYR A CA 1
ATOM 766 C C . TYR A 1 101 ? -11.811 3.273 -2.318 1.00 76.25 101 TYR A C 1
ATOM 768 O O . TYR A 1 101 ? -11.201 3.206 -3.392 1.00 76.25 101 TYR A O 1
ATOM 776 N N . PRO A 1 102 ? -12.653 4.286 -2.039 1.00 71.25 102 PRO A N 1
ATOM 777 C CA . PRO A 1 102 ? -12.826 5.414 -2.945 1.00 71.25 102 PRO A CA 1
ATOM 778 C C . PRO A 1 102 ? -11.506 6.179 -3.076 1.00 71.25 102 PRO A C 1
ATOM 780 O O . PRO A 1 102 ? -10.799 6.376 -2.086 1.00 71.25 102 PRO A O 1
ATOM 783 N N . LYS A 1 103 ? -11.163 6.578 -4.303 1.00 74.31 103 LYS A N 1
ATOM 784 C CA . LYS A 1 103 ? -9.915 7.282 -4.610 1.00 74.31 103 LYS A CA 1
ATOM 785 C C . LYS A 1 103 ? -10.134 8.793 -4.615 1.00 74.31 103 LYS A C 1
ATOM 787 O O . LYS A 1 103 ? -11.023 9.272 -5.316 1.00 74.31 103 LYS A O 1
ATOM 792 N N . ARG A 1 104 ? -9.225 9.516 -3.961 1.00 75.38 104 ARG A N 1
ATOM 793 C CA . ARG A 1 104 ? -9.202 10.978 -3.905 1.00 75.38 104 ARG A CA 1
ATOM 794 C C . ARG A 1 104 ? -9.053 11.631 -5.270 1.00 75.38 104 ARG A C 1
ATOM 796 O O . ARG A 1 104 ? -8.206 11.250 -6.080 1.00 75.38 104 ARG A O 1
ATOM 803 N N . SER A 1 105 ? -9.845 12.676 -5.503 1.00 64.62 105 SER A N 1
ATOM 804 C CA . SER A 1 105 ? -9.719 13.548 -6.672 1.00 64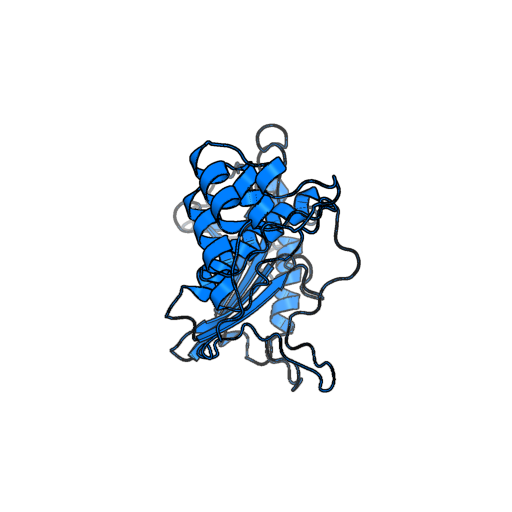.62 105 SER A CA 1
ATOM 805 C C . SER A 1 105 ? -8.483 14.453 -6.562 1.00 64.62 105 SER A C 1
ATOM 807 O O . SER A 1 105 ? -8.333 15.155 -5.564 1.00 64.62 105 SER A O 1
ATOM 809 N N . GLY A 1 106 ? -7.642 14.499 -7.604 1.00 63.88 106 GLY A N 1
ATOM 810 C CA . GLY A 1 106 ? -6.559 15.492 -7.729 1.00 63.88 106 GLY A CA 1
ATOM 811 C C . GLY A 1 106 ? -5.173 15.083 -7.204 1.00 63.88 106 GLY A C 1
ATOM 812 O O . GLY A 1 106 ? -4.456 15.924 -6.673 1.00 63.88 106 GLY A O 1
ATOM 813 N N . THR A 1 107 ? -4.770 13.817 -7.338 1.00 52.38 107 THR A N 1
ATOM 814 C CA . THR A 1 107 ? -3.469 13.313 -6.848 1.00 52.38 107 THR A CA 1
ATOM 815 C C . THR A 1 107 ? -2.243 13.813 -7.636 1.00 52.38 107 THR A C 1
ATOM 817 O O . THR A 1 107 ? -2.265 13.872 -8.864 1.00 52.38 107 THR A O 1
ATOM 820 N N . SER A 1 108 ? -1.176 14.121 -6.888 1.00 49.84 108 SER A N 1
ATOM 821 C CA . SER A 1 108 ? 0.106 14.787 -7.209 1.00 49.84 108 SER A CA 1
ATOM 822 C C . SER A 1 108 ? 0.947 14.184 -8.353 1.00 49.84 108 SER A C 1
ATOM 824 O O . SER A 1 108 ? 0.723 13.051 -8.759 1.00 49.84 108 SER A O 1
ATOM 826 N N . GLY A 1 109 ? 1.958 14.923 -8.841 1.00 51.69 109 GLY A N 1
ATOM 827 C CA . GLY A 1 109 ? 2.804 14.587 -10.006 1.00 51.69 109 GLY A CA 1
ATOM 828 C C . GLY A 1 109 ? 3.687 13.320 -9.924 1.00 51.69 109 GLY A C 1
ATOM 829 O O . GLY A 1 109 ? 3.907 12.744 -8.860 1.00 51.69 109 GLY A O 1
ATOM 830 N N . LEU A 1 110 ? 4.220 12.915 -11.091 1.00 47.94 110 LEU A N 1
ATOM 831 C CA . LEU A 1 110 ? 4.785 11.586 -11.416 1.00 47.94 110 LEU A CA 1
ATOM 832 C C . LEU A 1 110 ? 5.850 10.998 -10.459 1.00 47.94 110 LEU A C 1
ATOM 834 O O . LEU A 1 110 ? 5.991 9.776 -10.404 1.00 47.94 110 LEU A O 1
ATOM 838 N N . GLY A 1 111 ? 6.620 11.818 -9.733 1.00 48.00 111 GLY A N 1
ATOM 839 C CA . GLY A 1 111 ? 7.755 11.355 -8.915 1.00 48.00 111 GLY A CA 1
ATOM 840 C C . GLY A 1 111 ? 7.349 10.583 -7.651 1.00 48.00 111 GLY A C 1
ATOM 841 O O . GLY A 1 111 ? 7.798 9.455 -7.442 1.00 48.00 111 GLY A O 1
ATOM 842 N N . GLY A 1 112 ? 6.451 11.156 -6.840 1.00 54.59 112 GLY A N 1
ATOM 843 C CA . GLY A 1 112 ? 5.949 10.529 -5.606 1.00 54.59 112 GLY A CA 1
ATOM 844 C C . GLY A 1 112 ? 5.063 9.308 -5.874 1.00 54.59 112 GLY A C 1
ATOM 845 O O . GLY A 1 112 ? 5.191 8.282 -5.203 1.00 54.59 112 GLY A O 1
ATOM 846 N N . GLN A 1 113 ? 4.270 9.362 -6.952 1.00 61.00 113 GLN A N 1
ATOM 847 C CA . GLN A 1 113 ? 3.399 8.259 -7.366 1.00 61.00 113 GLN A CA 1
ATOM 848 C C . GLN A 1 113 ? 4.171 6.963 -7.638 1.00 61.00 113 GLN A C 1
ATOM 850 O O . GLN A 1 113 ? 3.661 5.876 -7.371 1.00 61.00 113 GLN A O 1
ATOM 855 N N . LEU A 1 114 ? 5.406 7.037 -8.150 1.00 64.19 114 LEU A N 1
ATOM 856 C CA . LEU A 1 114 ? 6.186 5.836 -8.449 1.00 64.19 114 LEU A CA 1
ATOM 857 C C . LEU A 1 114 ? 6.611 5.094 -7.173 1.00 64.19 114 LEU A C 1
ATOM 859 O O . LEU A 1 114 ? 6.660 3.864 -7.169 1.00 64.19 114 LEU A O 1
ATOM 863 N N . TYR A 1 115 ? 6.922 5.821 -6.098 1.00 66.50 115 TYR A N 1
ATOM 864 C CA . TYR A 1 115 ? 7.299 5.229 -4.814 1.00 66.50 115 TYR A CA 1
ATOM 865 C C . TYR A 1 115 ? 6.103 4.552 -4.139 1.00 66.50 115 TYR A C 1
ATOM 867 O O . TYR A 1 115 ? 6.191 3.378 -3.773 1.00 66.50 115 TYR A O 1
ATOM 875 N N . GLU A 1 116 ? 4.964 5.244 -4.077 1.00 69.12 116 GLU A N 1
ATOM 876 C CA . GLU A 1 116 ? 3.695 4.688 -3.592 1.00 69.12 116 GLU A CA 1
ATOM 877 C C . GLU A 1 116 ? 3.282 3.456 -4.403 1.00 69.12 116 GLU A C 1
ATOM 879 O O . GLU A 1 116 ? 2.997 2.402 -3.839 1.00 69.12 116 GLU A O 1
ATOM 884 N N . THR A 1 117 ? 3.342 3.538 -5.737 1.00 72.00 117 THR A N 1
ATOM 885 C CA . THR A 1 117 ? 2.994 2.426 -6.637 1.00 72.00 117 THR A CA 1
ATOM 886 C C . THR A 1 117 ? 3.899 1.215 -6.418 1.00 72.00 117 THR A C 1
ATOM 888 O O . THR A 1 117 ? 3.421 0.079 -6.403 1.00 72.00 117 THR A O 1
ATOM 891 N N . LYS A 1 118 ? 5.205 1.423 -6.205 1.00 75.56 118 LYS A N 1
ATOM 892 C CA . LYS A 1 118 ? 6.135 0.335 -5.864 1.00 75.56 118 LYS A CA 1
ATOM 893 C C . LYS A 1 118 ? 5.768 -0.308 -4.529 1.00 75.56 118 LYS A C 1
ATOM 895 O O . LYS A 1 118 ? 5.714 -1.533 -4.452 1.00 75.56 118 LYS A O 1
ATOM 900 N N . LEU A 1 119 ? 5.485 0.495 -3.504 1.00 76.44 119 LEU A N 1
ATOM 901 C CA . LEU A 1 119 ? 5.097 -0.003 -2.185 1.00 76.44 119 LEU A CA 1
ATOM 902 C C . LEU A 1 119 ? 3.785 -0.799 -2.245 1.00 76.44 119 LEU A C 1
ATOM 904 O O . LEU A 1 119 ? 3.724 -1.923 -1.749 1.00 76.44 119 LEU A O 1
ATOM 908 N N . LEU A 1 120 ? 2.776 -0.272 -2.939 1.00 79.69 120 LEU A N 1
ATOM 909 C CA . LEU A 1 120 ? 1.511 -0.958 -3.216 1.00 79.69 120 LEU A CA 1
ATOM 910 C C . LEU A 1 120 ? 1.731 -2.288 -3.932 1.00 79.69 120 LEU A C 1
ATOM 912 O O . LEU A 1 120 ? 1.164 -3.304 -3.537 1.00 79.69 120 LEU A O 1
ATOM 916 N N . THR A 1 121 ? 2.591 -2.303 -4.950 1.00 80.50 121 THR A N 1
ATOM 917 C CA . THR A 1 121 ? 2.915 -3.519 -5.708 1.00 80.50 121 THR A CA 1
ATOM 918 C C . THR A 1 121 ? 3.558 -4.579 -4.811 1.00 80.50 121 THR A C 1
ATOM 920 O O . THR A 1 121 ? 3.218 -5.758 -4.908 1.00 80.50 121 THR A O 1
ATOM 923 N N . LEU A 1 122 ? 4.454 -4.179 -3.903 1.00 81.69 122 LEU A N 1
ATOM 924 C CA . LEU A 1 122 ? 5.079 -5.091 -2.940 1.00 81.69 122 LEU A CA 1
ATOM 925 C C . LEU A 1 122 ? 4.061 -5.667 -1.950 1.00 81.69 122 LEU A C 1
ATOM 927 O O . LEU A 1 122 ? 4.089 -6.869 -1.679 1.00 81.69 122 LEU A O 1
ATOM 931 N N . ILE A 1 123 ? 3.153 -4.835 -1.432 1.00 84.56 123 ILE A N 1
ATOM 932 C CA . ILE A 1 123 ? 2.091 -5.269 -0.514 1.00 84.56 123 ILE A CA 1
ATOM 933 C C . ILE A 1 123 ? 1.147 -6.237 -1.224 1.00 84.56 123 ILE A C 1
ATOM 935 O O . ILE A 1 123 ? 0.893 -7.320 -0.700 1.00 84.56 123 ILE A O 1
ATOM 939 N N . LEU A 1 124 ? 0.707 -5.900 -2.439 1.00 83.06 124 LEU A N 1
ATOM 940 C CA . LEU A 1 124 ? -0.113 -6.774 -3.275 1.00 83.06 124 LEU A CA 1
ATOM 941 C C . LEU A 1 124 ? 0.569 -8.128 -3.492 1.00 83.06 124 LEU A C 1
ATOM 943 O O . LEU A 1 124 ? -0.035 -9.175 -3.272 1.00 83.06 124 LEU A O 1
ATOM 947 N N . PHE A 1 125 ? 1.845 -8.121 -3.879 1.00 77.56 125 PHE A N 1
ATOM 948 C CA . PHE A 1 125 ? 2.588 -9.356 -4.102 1.00 77.56 125 PHE A CA 1
ATOM 949 C C . PHE A 1 125 ? 2.693 -10.190 -2.822 1.00 77.56 125 PHE A C 1
ATOM 951 O O . PHE A 1 125 ? 2.480 -11.402 -2.850 1.00 77.56 125 PHE A O 1
ATOM 958 N N . ARG A 1 126 ? 2.972 -9.558 -1.678 1.00 78.31 126 ARG A N 1
ATOM 959 C CA . ARG A 1 126 ? 3.021 -10.251 -0.387 1.00 78.31 126 ARG A CA 1
ATOM 960 C C . ARG A 1 126 ? 1.659 -10.838 -0.015 1.00 78.31 126 ARG A C 1
ATOM 962 O O . ARG A 1 126 ? 1.618 -11.969 0.464 1.00 78.31 126 ARG A O 1
ATOM 969 N N . ALA A 1 127 ? 0.574 -10.104 -0.260 1.00 80.69 127 ALA A N 1
ATOM 970 C CA . ALA A 1 127 ? -0.788 -10.547 0.011 1.00 80.69 127 ALA A CA 1
ATOM 971 C C . ALA A 1 127 ? -1.149 -11.799 -0.800 1.00 80.69 127 ALA A C 1
ATOM 973 O O . ALA A 1 127 ? -1.590 -12.791 -0.229 1.00 80.69 127 ALA A O 1
ATOM 974 N N . LEU A 1 128 ? -0.850 -11.794 -2.103 1.00 80.31 128 LEU A N 1
ATOM 975 C CA . LEU A 1 128 ? -1.108 -12.922 -3.006 1.00 80.31 128 LEU A CA 1
ATOM 976 C C . LEU A 1 128 ? -0.322 -14.197 -2.646 1.00 80.31 128 LEU A C 1
ATOM 978 O O . LEU A 1 128 ? -0.744 -15.297 -2.992 1.00 80.31 128 LEU A O 1
ATOM 982 N N . ASN A 1 129 ? 0.817 -14.071 -1.960 1.00 78.06 129 ASN A N 1
ATOM 983 C CA . ASN A 1 129 ? 1.689 -15.204 -1.622 1.00 78.06 129 ASN A CA 1
ATOM 984 C C . ASN A 1 129 ? 1.524 -15.718 -0.187 1.00 78.06 129 ASN A C 1
ATOM 986 O O . ASN A 1 129 ? 2.015 -16.799 0.156 1.00 78.06 129 ASN A O 1
ATOM 990 N N . ARG A 1 130 ? 0.856 -14.956 0.677 1.00 79.62 130 ARG A N 1
ATOM 991 C CA . ARG A 1 130 ? 0.639 -15.340 2.068 1.00 79.62 130 ARG A CA 1
ATOM 992 C C . ARG A 1 130 ? -0.533 -16.308 2.166 1.00 79.62 130 ARG A C 1
ATOM 994 O O . ARG A 1 130 ? -1.688 -15.920 2.065 1.00 79.62 130 ARG A O 1
ATOM 1001 N N . LYS A 1 131 ? -0.224 -17.587 2.407 1.00 83.31 131 LYS A N 1
ATOM 1002 C CA . LYS A 1 131 ? -1.225 -18.664 2.552 1.00 83.31 131 LYS A CA 1
ATOM 1003 C C . LYS A 1 131 ? -2.198 -18.449 3.710 1.00 83.31 131 LYS A C 1
ATOM 1005 O O . LYS A 1 131 ? -3.253 -19.070 3.739 1.00 83.31 131 LYS A O 1
ATOM 1010 N N . ASP A 1 132 ? -1.812 -17.628 4.675 1.00 85.12 132 ASP A N 1
ATOM 1011 C CA . ASP A 1 132 ? -2.621 -17.297 5.833 1.00 85.12 132 ASP A CA 1
ATOM 1012 C C . ASP A 1 132 ? -3.590 -16.138 5.577 1.00 85.12 132 ASP A C 1
ATOM 1014 O O . ASP A 1 132 ? -4.432 -15.896 6.431 1.00 85.12 132 ASP A O 1
ATOM 1018 N N . ILE A 1 133 ? -3.527 -15.460 4.425 1.00 87.19 133 ILE A N 1
ATOM 1019 C CA . ILE A 1 133 ? -4.505 -14.447 4.009 1.00 87.19 133 ILE A CA 1
ATOM 1020 C C . ILE A 1 133 ? -5.609 -15.125 3.196 1.00 87.19 133 ILE A C 1
ATOM 1022 O O . ILE A 1 133 ? -5.348 -15.737 2.161 1.00 87.19 133 ILE A O 1
ATOM 1026 N N . ALA A 1 134 ? -6.846 -15.021 3.680 1.00 85.62 134 ALA A N 1
ATOM 1027 C CA . ALA A 1 134 ? -8.027 -15.581 3.031 1.00 85.62 134 ALA A CA 1
ATOM 1028 C C . ALA A 1 134 ? -8.622 -14.613 1.998 1.00 85.62 134 ALA A C 1
ATOM 1030 O O . ALA A 1 134 ? -8.954 -15.017 0.888 1.00 85.62 134 ALA A O 1
ATOM 1031 N N . GLU A 1 135 ? -8.724 -13.335 2.360 1.00 85.69 135 GLU A N 1
ATOM 1032 C CA . GLU A 1 135 ? -9.248 -12.254 1.522 1.00 85.69 135 GLU A CA 1
ATOM 1033 C C . GLU A 1 135 ? -8.554 -10.938 1.882 1.00 85.69 135 GLU A C 1
ATOM 1035 O O . GLU A 1 135 ? -8.098 -10.760 3.016 1.00 85.69 135 GLU A O 1
ATOM 1040 N N . PHE A 1 136 ? -8.451 -10.015 0.924 1.00 89.88 136 PHE A N 1
ATOM 1041 C CA . PHE A 1 136 ? -7.853 -8.705 1.160 1.00 89.88 136 PHE A CA 1
ATOM 1042 C C . PHE A 1 136 ? -8.429 -7.614 0.250 1.00 89.88 136 PHE A C 1
ATOM 1044 O O . PHE A 1 136 ? -8.863 -7.887 -0.867 1.00 89.88 136 PHE A O 1
ATOM 1051 N N . TYR A 1 137 ? -8.352 -6.367 0.717 1.00 86.69 137 TYR A N 1
ATOM 1052 C CA . TYR A 1 137 ? -8.587 -5.154 -0.061 1.00 86.69 137 TYR A CA 1
ATOM 1053 C C . TYR A 1 137 ? -7.350 -4.267 0.023 1.00 86.69 137 TYR A C 1
ATOM 1055 O O . TYR A 1 137 ? -6.771 -4.086 1.095 1.00 86.69 137 TYR A O 1
ATOM 1063 N N . LEU A 1 138 ? -6.961 -3.689 -1.107 1.00 87.06 138 LEU A N 1
ATOM 1064 C CA . LEU A 1 138 ? -5.834 -2.771 -1.199 1.00 87.06 138 LEU A CA 1
ATOM 1065 C C . LEU A 1 138 ? -6.302 -1.486 -1.879 1.00 87.06 138 LEU A C 1
ATOM 1067 O O . LEU A 1 138 ? -6.922 -1.536 -2.940 1.00 87.06 138 LEU A O 1
ATOM 1071 N N . GLY A 1 139 ? -6.025 -0.350 -1.253 1.00 83.06 139 GLY A N 1
ATOM 1072 C CA . GLY A 1 139 ? -6.366 0.974 -1.755 1.00 83.06 139 GLY A CA 1
ATOM 1073 C C . GLY A 1 139 ? -5.155 1.887 -1.764 1.00 83.06 139 GLY A C 1
ATOM 1074 O O . GLY A 1 139 ? -4.230 1.706 -0.972 1.00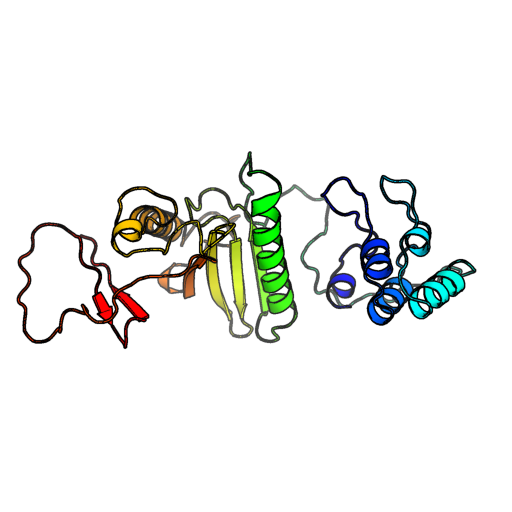 83.06 139 GLY A O 1
ATOM 1075 N N . SER A 1 140 ? -5.190 2.877 -2.652 1.00 85.75 140 SER A N 1
ATOM 1076 C CA . SER A 1 140 ? -4.196 3.942 -2.711 1.00 85.75 140 SER A CA 1
ATOM 1077 C C . SER A 1 140 ? -4.850 5.305 -2.826 1.00 85.75 140 SER A C 1
ATOM 1079 O O . SER A 1 140 ? -5.803 5.421 -3.602 1.00 85.75 140 SER A O 1
ATOM 1081 N N . ASN A 1 141 ? -4.299 6.326 -2.168 1.00 84.00 141 ASN A N 1
ATOM 1082 C CA . ASN A 1 141 ? -4.854 7.684 -2.156 1.00 84.00 141 ASN A CA 1
ATOM 1083 C C . ASN A 1 141 ? -6.346 7.671 -1.765 1.00 84.00 141 ASN A C 1
ATOM 1085 O O . ASN A 1 141 ? -7.221 8.115 -2.511 1.00 84.00 141 ASN A O 1
ATOM 1089 N N . VAL A 1 142 ? -6.634 7.047 -0.624 1.00 84.88 142 VAL A N 1
ATOM 1090 C CA . VAL A 1 142 ? -7.978 6.697 -0.166 1.00 84.88 142 VAL A CA 1
ATOM 1091 C C . VAL A 1 142 ? -8.718 7.885 0.450 1.00 84.88 142 VAL A C 1
ATOM 1093 O O . VAL A 1 142 ? -8.241 8.585 1.348 1.00 84.88 142 VAL A O 1
ATOM 1096 N N . ASP A 1 143 ? -9.957 8.076 0.018 1.00 84.31 143 ASP A N 1
ATOM 1097 C CA . ASP A 1 143 ? -10.770 9.198 0.453 1.00 84.31 143 ASP A CA 1
ATOM 1098 C C . ASP A 1 143 ? -11.231 9.136 1.910 1.00 84.31 143 ASP A C 1
ATOM 1100 O O . ASP A 1 143 ? -11.636 8.113 2.473 1.00 84.31 143 ASP A O 1
ATOM 1104 N N . GLY A 1 144 ? -11.200 10.315 2.533 1.00 86.06 144 GLY A N 1
ATOM 1105 C CA . GLY A 1 144 ? -11.685 10.535 3.888 1.00 86.06 144 GLY A CA 1
ATOM 1106 C C . GLY A 1 144 ? -10.853 9.877 4.992 1.00 86.06 144 GLY A C 1
ATOM 1107 O O . GLY A 1 144 ? -11.366 9.747 6.099 1.00 86.06 144 GLY A O 1
ATOM 1108 N N . LEU A 1 145 ? -9.619 9.437 4.729 1.00 89.88 145 LEU A N 1
ATOM 1109 C CA . LEU A 1 145 ? -8.696 8.927 5.762 1.00 89.88 145 LEU A CA 1
ATOM 1110 C C . LEU A 1 145 ? -7.686 9.975 6.249 1.00 89.88 145 LEU A C 1
ATOM 1112 O O . LEU A 1 145 ? -6.697 9.650 6.903 1.00 89.88 145 LEU A O 1
ATOM 1116 N N . GLY A 1 146 ? -7.946 11.249 5.949 1.00 90.75 146 GLY A N 1
ATOM 1117 C CA . GLY A 1 146 ? -7.070 12.345 6.338 1.00 90.75 146 GLY A CA 1
ATOM 1118 C C . GLY A 1 146 ? -5.695 12.197 5.697 1.00 90.75 146 GLY A C 1
ATOM 1119 O O . GLY A 1 146 ? -5.596 12.055 4.482 1.00 90.75 146 GLY A O 1
ATOM 1120 N N . ALA A 1 147 ? -4.662 12.252 6.531 1.00 91.06 147 ALA A N 1
ATOM 1121 C CA . ALA A 1 147 ? -3.259 12.196 6.146 1.00 91.06 147 ALA A CA 1
ATOM 1122 C C . ALA A 1 147 ? -2.677 10.780 6.059 1.00 91.06 147 ALA A C 1
ATOM 1124 O O . ALA A 1 147 ? -1.474 10.670 5.888 1.00 91.06 147 ALA A O 1
ATOM 1125 N N . LEU A 1 148 ? -3.475 9.731 6.276 1.00 92.00 148 LEU A N 1
ATOM 1126 C CA . LEU A 1 148 ? -3.055 8.322 6.240 1.00 92.00 148 LEU A CA 1
ATOM 1127 C C . LEU A 1 148 ? -3.728 7.607 5.064 1.00 92.00 148 LEU A C 1
ATOM 1129 O O . LEU A 1 148 ? -4.339 6.547 5.214 1.00 92.00 148 LEU A O 1
ATOM 1133 N N . ASP A 1 149 ? -3.700 8.251 3.904 1.00 90.06 149 ASP A N 1
ATOM 1134 C CA . ASP A 1 149 ? -4.472 7.854 2.737 1.00 90.06 149 ASP A CA 1
ATOM 1135 C C . ASP A 1 149 ? -3.653 7.191 1.633 1.00 90.06 149 ASP A C 1
ATOM 1137 O O . ASP A 1 149 ? -4.250 6.563 0.758 1.00 90.06 149 ASP A O 1
ATOM 1141 N N . ASP A 1 150 ? -2.322 7.290 1.658 1.00 88.31 150 ASP A N 1
ATOM 1142 C CA . ASP A 1 150 ? -1.490 6.834 0.538 1.00 88.31 150 ASP A CA 1
ATOM 1143 C C . ASP A 1 150 ? -1.695 5.352 0.229 1.00 88.31 150 ASP A C 1
ATOM 1145 O O . ASP A 1 150 ? -1.897 5.001 -0.933 1.00 88.31 150 ASP A O 1
ATOM 1149 N N . VAL A 1 151 ? -1.666 4.484 1.246 1.00 89.38 151 VAL A N 1
ATOM 1150 C CA . VAL A 1 151 ? -1.877 3.042 1.097 1.00 89.38 151 VAL A CA 1
ATOM 1151 C C . VAL A 1 151 ? -2.708 2.497 2.248 1.00 89.38 151 VAL A C 1
ATOM 1153 O O . VAL A 1 151 ? -2.368 2.673 3.417 1.00 89.38 151 VAL A O 1
ATOM 1156 N N . VAL A 1 152 ? -3.763 1.756 1.915 1.00 90.31 152 VAL A N 1
ATOM 1157 C CA . VAL A 1 152 ? -4.587 1.056 2.902 1.00 90.31 152 VAL A CA 1
ATOM 1158 C C . VAL A 1 152 ? -4.709 -0.402 2.522 1.00 90.31 152 VAL A C 1
ATOM 1160 O O . VAL A 1 152 ? -5.182 -0.732 1.435 1.00 90.31 152 VAL A O 1
ATOM 1163 N N . PHE A 1 153 ? -4.300 -1.280 3.428 1.00 91.50 153 PHE A N 1
ATOM 1164 C CA . PHE A 1 153 ? -4.354 -2.719 3.241 1.00 91.50 153 PHE A CA 1
ATOM 1165 C C . PHE A 1 153 ? -5.217 -3.350 4.325 1.00 91.50 153 PHE A C 1
ATOM 1167 O O . PHE A 1 153 ? -4.846 -3.388 5.493 1.00 91.50 153 PHE A O 1
ATOM 1174 N N . TRP A 1 154 ? -6.382 -3.841 3.927 1.00 92.69 154 TRP A N 1
ATOM 1175 C CA . TRP A 1 154 ? -7.257 -4.640 4.773 1.00 92.69 154 TRP A CA 1
ATOM 1176 C C . TRP A 1 154 ? -7.075 -6.101 4.396 1.00 92.69 154 TRP A C 1
ATOM 1178 O O . TRP A 1 154 ? -7.037 -6.421 3.209 1.00 92.69 154 TRP A O 1
ATOM 1188 N N . PHE A 1 155 ? -6.993 -6.997 5.371 1.00 91.44 155 PHE A N 1
ATOM 1189 C CA . PHE A 1 155 ? -7.032 -8.425 5.095 1.00 91.44 155 PHE A CA 1
ATOM 1190 C C . PHE A 1 155 ? -7.691 -9.205 6.223 1.00 91.44 155 PHE A C 1
ATOM 1192 O O . PHE A 1 155 ? -7.604 -8.839 7.395 1.00 91.44 155 PHE A O 1
ATOM 1199 N N . ARG A 1 156 ? -8.302 -10.330 5.861 1.00 91.19 156 ARG A N 1
ATOM 1200 C CA . ARG A 1 156 ? -8.743 -11.348 6.806 1.00 91.19 156 ARG A CA 1
ATOM 1201 C C . ARG A 1 156 ? -7.861 -12.569 6.662 1.00 91.19 156 ARG A C 1
ATOM 1203 O O . ARG A 1 156 ? -7.599 -13.036 5.551 1.00 91.19 156 ARG A O 1
ATOM 1210 N N . ASN A 1 157 ? -7.393 -13.092 7.786 1.00 90.81 157 ASN A N 1
ATOM 1211 C CA . ASN A 1 157 ? -6.640 -14.333 7.777 1.00 90.81 157 ASN A CA 1
ATOM 1212 C C . ASN A 1 157 ? -7.561 -15.567 7.711 1.00 90.81 157 ASN A C 1
ATOM 1214 O O . ASN A 1 157 ? -8.774 -15.478 7.901 1.00 90.81 157 ASN A O 1
ATOM 1218 N N . ILE A 1 158 ? -6.980 -16.743 7.483 1.00 87.19 158 ILE A N 1
ATOM 1219 C CA . ILE A 1 158 ? -7.712 -18.022 7.427 1.00 87.19 158 ILE A CA 1
ATOM 1220 C C . ILE A 1 158 ? -8.400 -18.416 8.747 1.00 87.19 158 ILE A C 1
ATOM 1222 O O . ILE A 1 158 ? -9.261 -19.288 8.747 1.00 87.19 158 ILE A O 1
ATOM 1226 N N . TYR A 1 159 ? -8.046 -17.772 9.862 1.00 92.12 159 TYR A N 1
ATOM 1227 C CA . TYR A 1 159 ? -8.678 -17.961 11.172 1.00 92.12 159 TYR A CA 1
ATOM 1228 C C . TYR A 1 159 ? -9.827 -16.971 11.422 1.00 92.12 159 TYR A C 1
ATOM 1230 O O . TYR A 1 159 ? -10.398 -16.947 12.508 1.00 92.12 159 TYR A O 1
ATOM 1238 N N . GLY A 1 160 ? -10.154 -16.131 10.436 1.00 88.31 160 GLY A N 1
ATOM 1239 C CA . GLY A 1 160 ? -11.226 -15.144 10.512 1.00 88.31 160 GLY A CA 1
ATOM 1240 C C . GLY A 1 160 ? -10.836 -13.811 11.154 1.00 88.31 160 GLY A C 1
ATOM 1241 O O . GLY A 1 160 ? -11.678 -12.913 11.189 1.00 88.31 160 GLY A O 1
ATOM 1242 N N . LYS A 1 161 ? -9.587 -13.641 11.615 1.00 93.00 161 LYS A N 1
ATOM 1243 C CA . LYS A 1 161 ? -9.123 -12.390 12.229 1.00 93.00 161 LYS A CA 1
ATOM 1244 C C . LYS A 1 161 ? -8.849 -11.325 11.167 1.00 93.00 161 LYS A C 1
ATOM 1246 O O . LYS A 1 161 ? -8.168 -11.597 10.176 1.00 93.00 161 LYS A O 1
ATOM 1251 N N . THR A 1 162 ? -9.372 -10.129 11.409 1.00 94.38 162 THR A N 1
ATOM 1252 C CA . THR A 1 162 ? -9.266 -8.964 10.527 1.00 94.38 162 THR A CA 1
ATOM 1253 C C . THR A 1 162 ? -8.095 -8.080 10.933 1.00 94.38 162 THR A C 1
ATOM 1255 O O . THR A 1 162 ? -7.879 -7.833 12.122 1.00 94.38 162 THR A O 1
ATOM 1258 N N . TRP A 1 163 ? -7.377 -7.569 9.938 1.00 94.06 163 TRP A N 1
ATOM 1259 C CA . TRP A 1 163 ? -6.287 -6.623 10.118 1.00 94.06 163 TRP A CA 1
ATOM 1260 C C . TRP A 1 163 ? -6.402 -5.474 9.118 1.00 94.06 163 TRP A C 1
ATOM 1262 O O . TRP A 1 163 ? -6.754 -5.684 7.954 1.00 94.06 163 TRP A O 1
ATOM 1272 N N . MET A 1 164 ? -6.059 -4.267 9.554 1.00 94.25 164 MET A N 1
ATOM 1273 C CA . MET A 1 164 ? -5.963 -3.081 8.711 1.00 94.25 164 MET A CA 1
ATOM 1274 C C . MET A 1 164 ? -4.613 -2.397 8.882 1.00 94.25 164 MET A C 1
ATOM 1276 O O . MET A 1 164 ? -4.146 -2.184 9.994 1.00 94.25 164 MET A O 1
ATOM 1280 N N . GLN A 1 165 ? -3.982 -2.039 7.772 1.00 92.88 165 GLN A N 1
ATOM 1281 C CA . GLN A 1 165 ? -2.738 -1.281 7.755 1.00 92.88 165 GLN A CA 1
ATOM 1282 C C . GLN A 1 165 ? -2.963 0.010 6.984 1.00 92.88 165 GLN A C 1
ATOM 1284 O O . GLN A 1 165 ? -3.355 -0.024 5.818 1.00 92.88 165 GLN A O 1
ATOM 1289 N N . PHE A 1 166 ? -2.701 1.133 7.641 1.00 93.00 166 PHE A N 1
ATOM 1290 C CA . PHE A 1 166 ? -2.736 2.469 7.063 1.00 93.00 166 PHE A CA 1
ATOM 1291 C C . PHE A 1 166 ? -1.298 2.952 6.948 1.00 93.00 166 PHE A C 1
ATOM 1293 O O . PHE A 1 166 ? -0.634 3.177 7.960 1.00 93.00 166 PHE A O 1
ATOM 1300 N N . ILE A 1 167 ? -0.794 3.051 5.723 1.00 90.38 167 ILE A N 1
ATOM 1301 C CA . ILE A 1 167 ? 0.609 3.342 5.457 1.00 90.38 167 ILE A CA 1
ATOM 1302 C C . ILE A 1 167 ? 0.686 4.665 4.706 1.00 90.38 167 ILE A C 1
ATOM 1304 O O . ILE A 1 167 ? 0.268 4.753 3.554 1.00 90.38 167 ILE A O 1
ATOM 1308 N N . GLN A 1 168 ? 1.255 5.677 5.356 1.00 90.19 168 GLN A N 1
ATOM 1309 C CA . GLN A 1 168 ? 1.642 6.922 4.708 1.00 90.19 168 GLN A CA 1
ATOM 1310 C C . GLN A 1 168 ? 3.076 6.807 4.199 1.00 90.19 168 GLN A C 1
ATOM 1312 O O . GLN A 1 168 ? 3.988 6.516 4.973 1.00 90.19 168 GLN A O 1
ATOM 1317 N N . ALA A 1 169 ? 3.294 7.080 2.918 1.00 86.25 169 ALA A N 1
ATOM 1318 C CA . ALA A 1 169 ? 4.607 7.102 2.300 1.00 86.25 169 ALA A CA 1
ATOM 1319 C C . ALA A 1 169 ? 5.138 8.545 2.226 1.00 86.25 169 ALA A C 1
ATOM 1321 O O . ALA A 1 169 ? 4.511 9.447 1.673 1.00 86.25 169 ALA A O 1
ATOM 1322 N N . LYS A 1 170 ? 6.327 8.791 2.779 1.00 84.19 170 LYS A N 1
ATOM 1323 C CA . LYS A 1 170 ? 7.005 10.094 2.708 1.00 84.19 170 LYS A CA 1
ATOM 1324 C C . LYS A 1 170 ? 8.424 9.941 2.188 1.00 84.19 170 LYS A C 1
ATOM 1326 O O . LYS A 1 170 ? 9.318 9.496 2.902 1.00 84.19 170 LYS A O 1
ATOM 1331 N N . HIS A 1 171 ? 8.643 10.334 0.940 1.00 77.19 171 HIS A N 1
ATOM 1332 C CA . HIS A 1 171 ? 9.958 10.296 0.307 1.00 77.19 171 HIS A CA 1
ATOM 1333 C C . HIS A 1 171 ? 10.675 11.649 0.460 1.00 77.19 171 HIS A C 1
ATOM 1335 O O . HIS A 1 171 ? 10.074 12.693 0.225 1.00 77.19 171 HIS A O 1
ATOM 1341 N N . ARG A 1 172 ? 11.958 11.622 0.848 1.00 75.56 172 ARG A N 1
ATOM 1342 C CA . ARG A 1 172 ? 12.934 12.708 0.619 1.00 75.56 172 ARG A CA 1
ATOM 1343 C C . ARG A 1 172 ? 13.858 12.334 -0.539 1.00 75.56 172 ARG A C 1
ATOM 1345 O O . ARG A 1 172 ? 14.410 11.229 -0.490 1.00 75.56 172 ARG A O 1
ATOM 1352 N N . ASP A 1 173 ? 13.985 13.206 -1.540 1.00 68.31 173 ASP A N 1
ATOM 1353 C CA . ASP A 1 173 ? 14.736 12.950 -2.780 1.00 68.31 173 ASP A CA 1
ATOM 1354 C C . ASP A 1 173 ? 16.226 12.716 -2.495 1.00 68.31 173 ASP A C 1
ATOM 1356 O O . ASP A 1 173 ? 16.835 11.817 -3.077 1.00 68.31 173 ASP A O 1
ATOM 1360 N N . ASP A 1 174 ? 16.798 13.474 -1.553 1.00 72.56 174 ASP A N 1
ATOM 1361 C CA . ASP A 1 174 ? 18.173 13.294 -1.089 1.00 72.56 174 ASP A CA 1
ATOM 1362 C C . ASP A 1 174 ? 18.228 13.394 0.447 1.00 72.56 174 ASP A C 1
ATOM 1364 O O . ASP A 1 174 ? 18.303 14.491 1.007 1.00 72.56 174 ASP A O 1
ATOM 1368 N N . PRO A 1 175 ? 18.205 12.256 1.166 1.00 67.81 175 PRO A N 1
ATOM 1369 C CA . PRO A 1 175 ? 18.126 12.248 2.624 1.00 67.81 175 PRO A CA 1
ATOM 1370 C C . PRO A 1 175 ? 19.366 12.829 3.320 1.00 67.81 175 PRO A C 1
ATOM 1372 O O . PRO A 1 175 ? 19.318 13.049 4.529 1.00 67.81 175 PRO A O 1
ATOM 1375 N N . ASP A 1 176 ? 20.465 13.062 2.596 1.00 70.94 176 ASP A N 1
ATOM 1376 C CA . ASP A 1 176 ? 21.654 13.730 3.125 1.00 70.94 176 ASP A CA 1
ATOM 1377 C C . ASP A 1 176 ? 21.618 15.254 2.918 1.00 70.94 176 ASP A C 1
ATOM 1379 O O . ASP A 1 176 ? 22.199 15.986 3.721 1.00 70.94 176 ASP A O 1
ATOM 1383 N N . LYS A 1 177 ? 20.892 15.750 1.904 1.00 72.94 177 LYS A N 1
ATOM 1384 C CA . LYS A 1 177 ? 20.690 17.195 1.673 1.00 72.94 177 LYS A CA 1
ATOM 1385 C C . LYS A 1 177 ? 19.456 17.758 2.367 1.00 72.94 177 LYS A C 1
ATOM 1387 O O . LYS A 1 177 ? 19.515 18.868 2.887 1.00 72.94 177 LYS A O 1
ATOM 1392 N N . ASP A 1 178 ? 18.372 16.992 2.430 1.00 71.44 178 ASP A N 1
ATOM 1393 C CA . ASP A 1 178 ? 17.077 17.422 2.979 1.00 71.44 178 ASP A CA 1
ATOM 1394 C C . ASP A 1 178 ? 17.053 17.450 4.525 1.00 71.44 178 ASP A C 1
ATOM 1396 O O . ASP A 1 178 ? 16.008 17.638 5.151 1.00 71.44 178 ASP A O 1
ATOM 1400 N N . GLY A 1 179 ? 18.211 17.242 5.161 1.00 75.06 179 GLY A N 1
ATOM 1401 C CA . GLY A 1 179 ? 18.376 17.176 6.608 1.00 75.06 179 GLY A CA 1
ATOM 1402 C C . GLY A 1 179 ? 17.905 15.851 7.212 1.00 75.06 179 GLY A C 1
ATOM 1403 O O . GLY A 1 179 ? 17.305 15.004 6.549 1.00 75.06 179 GLY A O 1
ATOM 1404 N N . LYS A 1 180 ? 18.167 15.670 8.510 1.00 82.81 180 LYS A N 1
ATOM 1405 C CA . LYS A 1 180 ? 17.660 14.528 9.283 1.00 82.81 180 LYS A CA 1
ATOM 1406 C C . LYS A 1 180 ? 16.326 14.877 9.935 1.00 82.81 180 LYS A C 1
ATOM 1408 O O . LYS A 1 180 ? 16.152 16.007 10.378 1.00 82.81 180 LYS A O 1
ATOM 1413 N N . LEU A 1 181 ? 15.424 13.906 10.034 1.00 81.88 181 LEU A N 1
ATOM 1414 C CA . LEU A 1 181 ? 14.167 14.036 10.760 1.00 81.88 181 LEU A CA 1
ATOM 1415 C C . LEU A 1 181 ? 14.443 14.139 12.266 1.00 81.88 181 LEU A C 1
ATOM 1417 O O . LEU A 1 181 ? 15.028 13.230 12.858 1.00 81.88 181 LEU A O 1
ATOM 1421 N N . THR A 1 182 ? 14.028 15.242 12.887 1.00 78.81 182 THR A N 1
ATOM 1422 C CA . THR A 1 182 ? 14.246 15.494 14.326 1.00 78.81 182 THR A CA 1
ATOM 1423 C C . THR A 1 182 ? 12.957 15.363 15.140 1.00 78.81 182 THR A C 1
ATOM 1425 O O . THR A 1 182 ? 11.860 15.524 14.606 1.00 78.81 182 THR A O 1
ATOM 1428 N N . LEU A 1 183 ? 13.064 15.137 16.459 1.00 76.06 183 LEU A N 1
ATOM 1429 C CA . LEU A 1 183 ? 11.891 15.136 17.354 1.00 76.06 183 LEU A CA 1
ATOM 1430 C C . LEU A 1 183 ? 11.118 16.460 17.285 1.00 76.06 183 LEU A C 1
ATOM 1432 O O . LEU A 1 183 ? 9.893 16.457 17.237 1.00 76.06 183 LEU A O 1
ATOM 1436 N N . GLY A 1 184 ? 11.830 17.587 17.207 1.00 74.50 184 GLY A N 1
ATOM 1437 C CA . GLY A 1 184 ? 11.210 18.905 17.087 1.00 74.50 184 GLY A CA 1
ATOM 1438 C C . GLY A 1 184 ? 10.447 19.112 15.777 1.00 74.50 184 GLY A C 1
ATOM 1439 O O . GLY A 1 184 ? 9.574 19.964 15.727 1.00 74.50 184 GLY A O 1
ATOM 1440 N N . GLU A 1 185 ? 10.738 18.363 14.710 1.00 79.00 185 GLU A N 1
ATOM 1441 C CA . GLU A 1 185 ? 9.928 18.387 13.485 1.00 79.00 185 GLU A CA 1
ATOM 1442 C C . GLU A 1 185 ? 8.665 17.535 13.607 1.00 79.00 185 GLU A C 1
ATOM 1444 O O . GLU A 1 185 ? 7.620 17.927 13.094 1.00 79.00 185 GLU A O 1
ATOM 1449 N N . ILE A 1 186 ? 8.757 16.397 14.299 1.00 81.06 186 ILE A N 1
ATOM 1450 C CA . ILE A 1 186 ? 7.631 15.480 14.509 1.00 81.06 186 ILE A CA 1
ATOM 1451 C C . ILE A 1 186 ? 6.593 16.088 15.454 1.00 81.06 186 ILE A C 1
ATOM 1453 O O . ILE A 1 186 ? 5.397 15.958 15.213 1.00 81.06 186 ILE A O 1
ATOM 1457 N N . LEU A 1 187 ? 7.043 16.786 16.498 1.00 78.12 187 LEU A N 1
ATOM 1458 C CA . LEU A 1 187 ? 6.179 17.403 17.510 1.00 78.12 187 LEU A CA 1
ATOM 1459 C C . LEU A 1 187 ? 5.586 18.754 17.078 1.00 78.12 187 LEU A C 1
ATOM 1461 O O . LEU A 1 187 ? 4.861 19.381 17.837 1.00 78.12 187 LEU A O 1
ATOM 1465 N N . LYS A 1 188 ? 5.869 19.243 15.865 1.00 80.00 188 LYS A N 1
ATOM 1466 C CA . LYS A 1 188 ? 5.178 20.438 15.358 1.00 80.00 188 LYS A CA 1
ATOM 1467 C C . LYS A 1 188 ? 3.710 20.119 15.105 1.00 80.00 188 LYS A C 1
ATOM 1469 O O . LYS A 1 188 ? 3.396 19.093 14.505 1.00 80.00 188 LYS A O 1
ATOM 1474 N N . GLU A 1 189 ? 2.825 21.063 15.413 1.00 77.81 189 GLU A N 1
ATOM 1475 C CA . GLU A 1 189 ? 1.396 20.984 15.065 1.00 77.81 189 GLU A CA 1
ATOM 1476 C C . GLU A 1 189 ? 1.154 20.824 13.554 1.00 77.81 189 GLU A C 1
ATOM 1478 O O . GLU A 1 189 ? 0.138 20.283 13.123 1.00 77.81 189 GLU A O 1
ATOM 1483 N N . LYS A 1 190 ? 2.083 21.317 12.725 1.00 80.88 190 LYS A N 1
ATOM 1484 C CA . LYS A 1 190 ? 1.987 21.304 11.262 1.00 80.88 190 LYS A CA 1
ATOM 1485 C C . LYS A 1 190 ? 3.292 20.844 10.628 1.00 80.88 190 LYS A C 1
ATOM 1487 O O . LYS A 1 190 ? 4.378 21.123 11.129 1.00 80.88 190 LYS A O 1
ATOM 1492 N N . GLY A 1 191 ? 3.174 20.189 9.479 1.00 86.62 191 GLY A N 1
ATOM 1493 C CA . GLY A 1 191 ? 4.301 19.717 8.677 1.00 86.62 191 GLY A CA 1
ATOM 1494 C C . GLY A 1 191 ? 4.073 18.310 8.138 1.00 86.62 191 GLY A C 1
ATOM 1495 O O . GLY A 1 191 ? 3.132 17.617 8.530 1.00 86.62 191 GLY A O 1
ATOM 1496 N N . ASP A 1 192 ? 4.947 17.875 7.235 1.00 84.19 192 ASP A N 1
ATOM 1497 C CA . ASP A 1 192 ? 4.812 16.572 6.575 1.00 84.19 192 ASP A CA 1
ATOM 1498 C C . ASP A 1 192 ? 5.048 15.385 7.504 1.00 84.19 192 ASP A C 1
ATOM 1500 O O . ASP A 1 192 ? 4.528 14.304 7.246 1.00 84.19 192 ASP A O 1
ATOM 1504 N N . TYR A 1 193 ? 5.778 15.587 8.599 1.00 86.44 193 TYR A N 1
ATOM 1505 C CA . TYR A 1 193 ? 6.078 14.562 9.602 1.00 86.44 193 TYR A CA 1
ATOM 1506 C C . TYR A 1 193 ? 5.391 14.829 10.949 1.00 86.44 193 TYR A C 1
ATOM 1508 O O . TYR A 1 193 ? 5.701 14.164 11.931 1.00 86.44 193 TYR A O 1
ATOM 1516 N N . SER A 1 194 ? 4.463 15.792 10.994 1.00 86.06 194 SER A N 1
ATOM 1517 C CA . SER A 1 194 ? 3.742 16.176 12.211 1.00 86.06 194 SER A CA 1
ATOM 1518 C C . SER A 1 194 ? 2.928 15.011 12.769 1.00 86.06 194 SER A C 1
ATOM 1520 O O . SER A 1 194 ? 1.996 14.539 12.117 1.00 86.06 194 SER A O 1
ATOM 1522 N N . ILE A 1 195 ? 3.235 14.581 13.993 1.00 83.25 195 ILE A N 1
ATOM 1523 C CA . ILE A 1 195 ? 2.497 13.511 14.668 1.00 83.25 195 ILE A CA 1
ATOM 1524 C C . ILE A 1 195 ? 1.054 13.927 14.967 1.00 83.25 195 ILE A C 1
ATOM 1526 O O . ILE A 1 195 ? 0.162 13.098 14.822 1.00 83.25 195 ILE A O 1
ATOM 1530 N N . HIS A 1 196 ? 0.804 15.207 15.279 1.00 81.50 196 HIS A N 1
ATOM 1531 C CA . HIS A 1 196 ? -0.543 15.739 15.531 1.00 81.50 196 HIS A CA 1
ATOM 1532 C C . HIS A 1 196 ? -1.457 15.517 14.321 1.00 81.50 196 HIS A C 1
ATOM 1534 O O . HIS A 1 196 ? -2.524 14.922 14.445 1.00 81.50 196 HIS A O 1
ATOM 1540 N N . LYS A 1 197 ? -0.980 15.865 13.118 1.00 86.50 197 LYS A N 1
ATOM 1541 C CA . LYS A 1 197 ? -1.696 15.642 11.850 1.00 86.50 197 LYS A CA 1
ATOM 1542 C C . LYS A 1 197 ? -2.095 14.172 11.646 1.00 86.50 197 LYS A C 1
ATOM 1544 O O . LYS A 1 197 ? -3.200 13.868 11.182 1.00 86.50 197 LYS A O 1
ATOM 1549 N N . TYR A 1 198 ? -1.184 13.248 11.948 1.00 89.38 198 TYR A N 1
ATOM 1550 C CA . TYR A 1 198 ? -1.437 11.813 11.802 1.00 89.38 198 TYR A CA 1
ATOM 1551 C C . TYR A 1 198 ? -2.331 11.266 12.916 1.00 89.38 198 TYR A C 1
ATOM 1553 O O . TYR A 1 198 ? -3.158 10.395 12.651 1.00 89.38 198 TYR A O 1
ATOM 1561 N N . PHE A 1 199 ? -2.231 11.811 14.127 1.00 87.38 199 PHE A N 1
ATOM 1562 C CA . PHE A 1 199 ? -3.092 11.460 15.248 1.00 87.38 199 PHE A CA 1
ATOM 1563 C C . PHE A 1 199 ? -4.544 11.901 15.017 1.00 87.38 199 PHE A C 1
ATOM 1565 O O . PHE A 1 199 ? -5.464 11.105 15.205 1.00 87.38 199 PHE A O 1
ATOM 1572 N N . ASP A 1 200 ? -4.768 13.103 14.484 1.00 85.19 200 ASP A N 1
ATOM 1573 C CA . ASP A 1 200 ? -6.102 13.558 14.073 1.00 85.19 200 ASP A CA 1
ATOM 1574 C C . ASP A 1 200 ? -6.714 12.627 13.019 1.00 85.19 200 ASP A C 1
ATOM 1576 O O . ASP A 1 200 ? -7.896 12.266 13.075 1.00 85.19 200 ASP A O 1
ATOM 1580 N N . SER A 1 201 ? -5.884 12.184 12.070 1.00 90.94 201 SER A N 1
ATOM 1581 C CA . SER A 1 201 ? -6.281 11.221 11.041 1.00 90.94 201 SER A CA 1
ATOM 1582 C C . SER A 1 201 ? -6.613 9.858 11.654 1.00 90.94 201 SER A C 1
ATOM 1584 O O . SER A 1 201 ? -7.641 9.277 11.316 1.00 90.94 201 SER A O 1
ATOM 1586 N N . PHE A 1 202 ? -5.823 9.380 12.619 1.00 91.56 202 PHE A N 1
ATOM 1587 C CA . PHE A 1 202 ? -6.124 8.182 13.407 1.00 91.56 202 PHE A CA 1
ATOM 1588 C C . PHE A 1 202 ? -7.480 8.290 14.122 1.00 91.56 202 PHE A C 1
ATOM 1590 O O . PHE A 1 202 ? -8.303 7.380 14.012 1.00 91.56 202 PHE A O 1
ATOM 1597 N N . LEU A 1 203 ? -7.765 9.405 14.803 1.00 87.19 203 LEU A N 1
ATOM 1598 C CA . LEU A 1 203 ? -9.047 9.621 15.483 1.00 87.19 203 LEU A CA 1
ATOM 1599 C C . LEU A 1 203 ? -10.220 9.655 14.494 1.00 87.19 203 LEU A C 1
ATOM 1601 O O . LEU A 1 203 ? -11.298 9.123 14.774 1.00 87.19 203 LEU A O 1
ATOM 1605 N N . ALA A 1 204 ? -10.035 10.269 13.324 1.00 88.62 204 ALA A N 1
ATOM 1606 C CA . ALA A 1 204 ? -11.027 10.255 12.253 1.00 88.62 204 ALA A CA 1
ATOM 1607 C C . ALA A 1 204 ? -11.273 8.835 11.719 1.00 88.62 204 ALA A C 1
ATOM 1609 O O . ALA A 1 204 ? -12.426 8.426 11.599 1.00 88.62 204 ALA A O 1
ATOM 1610 N N . ILE A 1 205 ? -10.211 8.067 11.471 1.00 92.75 205 ILE A N 1
ATOM 1611 C CA . ILE A 1 205 ? -10.278 6.674 11.012 1.00 92.75 205 ILE A CA 1
ATOM 1612 C C . ILE A 1 205 ? -10.986 5.801 12.047 1.00 92.75 205 ILE A C 1
ATOM 1614 O O . ILE A 1 205 ? -11.925 5.088 11.704 1.00 92.75 205 ILE A O 1
ATOM 1618 N N . ARG A 1 206 ? -10.608 5.903 13.325 1.00 91.69 206 ARG A N 1
ATOM 1619 C CA . ARG A 1 206 ? -11.228 5.150 14.423 1.00 91.69 206 ARG A CA 1
ATOM 1620 C C . ARG A 1 206 ? -12.740 5.373 14.494 1.00 91.69 206 ARG A C 1
ATOM 1622 O O . ARG A 1 206 ? -13.475 4.427 14.756 1.00 91.69 206 ARG A O 1
ATOM 1629 N N . ARG A 1 207 ? -13.214 6.596 14.234 1.00 90.44 207 ARG A N 1
ATOM 1630 C CA . ARG A 1 207 ? -14.650 6.929 14.209 1.00 90.44 207 ARG A CA 1
ATOM 1631 C C . ARG A 1 207 ? -15.414 6.317 13.032 1.00 90.44 207 ARG A C 1
ATOM 1633 O O . ARG A 1 207 ? -16.637 6.271 13.097 1.00 90.44 207 ARG A O 1
ATOM 1640 N N . LYS A 1 208 ? -14.731 5.860 11.977 1.00 90.69 208 LYS A N 1
ATOM 1641 C CA . LYS A 1 208 ? -15.377 5.174 10.848 1.00 90.69 208 LYS A CA 1
ATOM 1642 C C . LYS A 1 208 ? -15.767 3.732 11.174 1.00 90.69 208 LYS A C 1
ATOM 1644 O O . LYS A 1 208 ? -16.731 3.241 10.599 1.00 90.69 208 LYS A O 1
ATOM 1649 N N . PHE A 1 209 ? -15.040 3.067 12.076 1.00 92.31 209 PHE A N 1
ATOM 1650 C CA . PHE A 1 209 ? -15.328 1.688 12.483 1.00 92.31 209 PHE A CA 1
ATOM 1651 C C . PHE A 1 209 ? -16.703 1.554 13.146 1.00 92.31 209 PHE A C 1
ATOM 1653 O O . PHE A 1 209 ? -17.209 2.486 13.769 1.00 92.31 209 PHE A O 1
ATOM 1660 N N . GLY A 1 210 ? -17.298 0.366 13.041 1.00 90.00 210 GLY A N 1
ATOM 1661 C CA . GLY A 1 210 ? -18.686 0.129 13.433 1.00 90.00 210 GLY A CA 1
ATOM 1662 C C . GLY A 1 210 ? -19.695 0.792 12.490 1.00 90.00 210 GLY A C 1
ATOM 1663 O O . GLY A 1 210 ? -20.825 1.078 12.899 1.00 90.00 210 GLY A O 1
ATOM 1664 N N . SER A 1 211 ? -19.294 1.062 11.243 1.00 84.62 211 SER A N 1
ATOM 1665 C CA . SER A 1 211 ? -20.164 1.613 10.207 1.00 84.62 211 SER A CA 1
ATOM 1666 C C . SER A 1 211 ? -21.403 0.733 10.042 1.00 84.62 211 SER A C 1
ATOM 1668 O O . SER A 1 211 ? -21.313 -0.466 9.785 1.00 84.62 211 SER A O 1
ATOM 1670 N N . LYS A 1 212 ? -22.590 1.333 10.189 1.00 81.44 212 LYS A N 1
ATOM 1671 C CA . LYS A 1 212 ? -23.879 0.641 9.993 1.00 81.44 212 LYS A CA 1
ATOM 1672 C C . LYS A 1 212 ? -24.302 0.593 8.524 1.00 81.44 212 LYS A C 1
ATOM 1674 O O . LYS A 1 212 ? -25.366 0.057 8.210 1.00 81.44 212 LYS A O 1
ATOM 1679 N N . SER A 1 213 ? -23.505 1.186 7.635 1.00 80.00 213 SER A N 1
ATOM 1680 C CA . SER A 1 213 ? -23.757 1.127 6.204 1.00 80.00 213 SER A CA 1
ATOM 1681 C C . SER A 1 213 ? -23.599 -0.311 5.727 1.00 80.00 213 SER A C 1
ATOM 1683 O O . SER A 1 213 ? -22.542 -0.915 5.888 1.00 80.00 213 SER A O 1
ATOM 1685 N N . LYS A 1 214 ? -24.646 -0.858 5.103 1.00 67.88 214 LYS A N 1
ATOM 1686 C CA . LYS A 1 214 ? -24.594 -2.204 4.509 1.00 67.88 214 LYS A CA 1
ATOM 1687 C C . LYS A 1 214 ? -23.572 -2.300 3.373 1.00 67.88 214 LYS A C 1
ATOM 1689 O O . LYS A 1 214 ? -23.129 -3.400 3.050 1.00 67.88 214 LYS A O 1
ATOM 1694 N N . ASP A 1 215 ? -23.209 -1.161 2.793 1.00 72.25 215 ASP A N 1
ATOM 1695 C CA . ASP A 1 215 ? -22.264 -1.069 1.685 1.00 72.25 215 ASP A CA 1
ATOM 1696 C C . ASP A 1 215 ? -20.804 -0.918 2.158 1.00 72.25 215 ASP A C 1
ATOM 1698 O O . ASP A 1 215 ? -19.884 -1.084 1.362 1.00 72.25 215 ASP A O 1
ATOM 1702 N N . ASP A 1 216 ? -20.557 -0.656 3.447 1.00 77.44 216 ASP A N 1
ATOM 1703 C CA . ASP A 1 216 ? -19.206 -0.462 3.987 1.00 77.44 216 ASP A CA 1
ATOM 1704 C C . ASP A 1 216 ? -18.607 -1.786 4.477 1.00 77.44 216 ASP A C 1
ATOM 1706 O O . ASP A 1 216 ? -18.726 -2.174 5.637 1.00 77.44 216 ASP A O 1
ATOM 1710 N N . GLN A 1 217 ? -17.962 -2.519 3.570 1.00 78.06 217 GLN A N 1
ATOM 1711 C CA . GLN A 1 217 ? -17.354 -3.814 3.899 1.00 78.06 217 GLN A CA 1
ATOM 1712 C C . GLN A 1 217 ? -16.090 -3.701 4.759 1.00 78.06 217 GLN A C 1
ATOM 1714 O O . GLN A 1 217 ? -15.676 -4.694 5.360 1.00 78.06 217 GLN A O 1
ATOM 1719 N N . ILE A 1 218 ? -15.491 -2.513 4.821 1.00 85.06 218 ILE A N 1
ATOM 1720 C CA . ILE A 1 218 ? -14.149 -2.296 5.358 1.00 85.06 218 ILE A CA 1
ATOM 1721 C C . ILE A 1 218 ? -14.223 -1.860 6.821 1.00 85.06 218 ILE A C 1
ATOM 1723 O O . ILE A 1 218 ? -13.512 -2.409 7.660 1.00 85.06 218 ILE A O 1
ATOM 1727 N N . PHE A 1 219 ? -15.122 -0.927 7.142 1.00 90.19 219 PHE A N 1
ATOM 1728 C CA . PHE A 1 219 ? -15.276 -0.363 8.484 1.00 90.19 219 PHE A CA 1
ATOM 1729 C C . PHE A 1 219 ? -16.513 -0.883 9.239 1.00 90.19 219 PHE A C 1
ATOM 1731 O O . PHE A 1 219 ? -16.872 -0.338 10.282 1.00 90.19 219 PHE A O 1
ATOM 1738 N N . LYS A 1 220 ? -17.177 -1.947 8.763 1.00 89.19 220 LYS A N 1
ATOM 1739 C CA . LYS A 1 220 ? -18.335 -2.560 9.456 1.00 89.19 220 LYS A CA 1
ATOM 1740 C C . LYS A 1 220 ? -18.015 -3.154 10.831 1.00 89.19 220 LYS A C 1
ATOM 1742 O O . LYS A 1 220 ? -18.893 -3.221 11.687 1.00 89.19 220 LYS A O 1
ATOM 1747 N N . GLU A 1 221 ? -16.793 -3.640 11.037 1.00 90.25 221 GLU A N 1
ATOM 1748 C CA . GLU A 1 221 ? -16.388 -4.261 12.303 1.00 90.25 221 GLU A CA 1
ATOM 1749 C C . GLU A 1 221 ? -16.089 -3.194 13.365 1.00 90.25 221 GLU A C 1
ATOM 1751 O O . GLU A 1 221 ? -15.706 -2.067 13.052 1.00 90.25 221 GLU A O 1
ATOM 1756 N N . GLU A 1 222 ? -16.273 -3.542 14.639 1.00 91.94 222 GLU A N 1
ATOM 1757 C CA . GLU A 1 222 ? -15.875 -2.675 15.752 1.00 91.94 222 GLU A CA 1
ATOM 1758 C C . GLU A 1 222 ? -14.353 -2.531 15.791 1.00 91.94 222 GLU A C 1
ATOM 1760 O O . GLU A 1 222 ? -13.628 -3.513 15.633 1.00 91.94 222 GLU A O 1
ATOM 1765 N N . PHE A 1 223 ? -13.867 -1.323 16.082 1.00 92.00 223 PHE A N 1
ATOM 1766 C CA . PHE A 1 223 ? -12.434 -1.022 16.115 1.00 92.00 223 PHE A CA 1
ATOM 1767 C C . PHE A 1 223 ? -11.643 -1.977 17.024 1.00 92.00 223 PHE A C 1
ATOM 1769 O O . PHE A 1 223 ? -10.554 -2.405 16.676 1.00 92.00 223 PHE A O 1
ATOM 1776 N N . GLN A 1 224 ? -12.208 -2.375 18.168 1.00 90.38 224 GLN A N 1
ATOM 1777 C CA . GLN A 1 224 ? -11.562 -3.268 19.138 1.00 90.38 224 GLN A CA 1
ATOM 1778 C C . GLN A 1 224 ? -11.401 -4.713 18.638 1.00 90.38 224 GLN A C 1
ATOM 1780 O O . GLN A 1 224 ? -10.663 -5.487 19.242 1.00 90.38 224 GLN A O 1
ATOM 1785 N N . LYS A 1 225 ? -12.115 -5.096 17.574 1.00 91.31 225 LYS A N 1
ATOM 1786 C CA . LYS A 1 225 ? -12.069 -6.441 16.980 1.00 91.31 225 LYS A CA 1
ATOM 1787 C C . LYS A 1 225 ? -11.114 -6.526 15.789 1.00 91.31 225 LYS A C 1
ATOM 1789 O O . LYS A 1 225 ? -10.827 -7.633 15.335 1.00 91.31 225 LYS A O 1
ATOM 1794 N N . VAL A 1 226 ? -10.623 -5.385 15.306 1.00 93.31 226 VAL A N 1
ATOM 1795 C CA . VAL A 1 226 ? -9.740 -5.287 14.143 1.00 93.31 226 VAL A CA 1
ATOM 1796 C C . VAL A 1 226 ? -8.360 -4.833 14.598 1.00 93.31 226 VAL A C 1
ATOM 1798 O O . VAL A 1 226 ? -8.210 -3.750 15.161 1.00 93.31 226 VAL A O 1
ATOM 1801 N N . ASP A 1 227 ? -7.335 -5.636 14.321 1.00 92.94 227 ASP A N 1
ATOM 1802 C CA . ASP A 1 227 ? -5.958 -5.203 14.565 1.00 92.94 227 ASP A CA 1
ATOM 1803 C C . ASP A 1 227 ? -5.602 -4.101 13.557 1.00 92.94 227 ASP A C 1
ATOM 1805 O O . ASP A 1 227 ? -5.814 -4.264 12.354 1.00 92.94 227 ASP A O 1
ATOM 1809 N N . CYS A 1 228 ? -5.085 -2.969 14.035 1.00 91.94 228 CYS A N 1
ATOM 1810 C CA . CYS A 1 228 ? -4.786 -1.816 13.189 1.00 91.94 228 CYS A CA 1
ATOM 1811 C C . CYS A 1 228 ? -3.330 -1.369 13.345 1.00 91.94 228 CYS A C 1
ATOM 1813 O O . CYS A 1 228 ? -2.910 -1.025 14.449 1.00 91.94 228 CYS A O 1
ATOM 1815 N N . ASP A 1 229 ? -2.607 -1.279 12.227 1.00 90.19 229 ASP A N 1
ATOM 1816 C CA . ASP A 1 229 ? -1.290 -0.645 12.151 1.00 90.19 229 ASP A CA 1
ATOM 1817 C C . ASP A 1 229 ? -1.399 0.724 11.472 1.00 90.19 229 ASP A C 1
ATOM 1819 O O . ASP A 1 229 ? -1.986 0.855 10.396 1.00 90.19 229 ASP A O 1
ATOM 1823 N N . PHE A 1 230 ? -0.767 1.733 12.068 1.00 90.12 230 PHE A N 1
ATOM 1824 C CA . PHE A 1 230 ? -0.631 3.074 11.503 1.00 90.12 230 PHE A CA 1
ATOM 1825 C C . PHE A 1 230 ? 0.853 3.353 11.293 1.00 90.12 230 PHE A C 1
ATOM 1827 O O . PHE A 1 230 ? 1.615 3.470 12.252 1.00 90.12 230 PHE A O 1
ATOM 1834 N N . VAL A 1 231 ? 1.276 3.394 10.034 1.00 87.44 231 VAL A N 1
ATOM 1835 C CA . VAL A 1 231 ? 2.689 3.361 9.656 1.00 87.44 231 VAL A CA 1
ATOM 1836 C C . VAL A 1 231 ? 3.025 4.594 8.835 1.00 87.44 231 VAL A C 1
ATOM 1838 O O . VAL A 1 231 ? 2.426 4.841 7.794 1.00 87.44 231 VAL A O 1
ATOM 1841 N N . ILE A 1 232 ? 4.038 5.341 9.265 1.00 87.12 232 ILE A N 1
ATOM 1842 C CA . ILE A 1 232 ? 4.671 6.371 8.441 1.00 87.12 232 ILE A CA 1
ATOM 1843 C C . ILE A 1 232 ? 5.965 5.767 7.906 1.00 87.12 232 ILE A C 1
ATOM 1845 O O . ILE A 1 232 ? 6.915 5.537 8.652 1.00 87.12 232 ILE A O 1
ATOM 1849 N N . TYR A 1 233 ? 5.988 5.469 6.614 1.00 84.06 233 TYR A N 1
ATOM 1850 C CA . TYR A 1 233 ? 7.146 4.916 5.930 1.00 84.06 233 TYR A CA 1
ATOM 1851 C C . TYR A 1 233 ? 7.915 6.036 5.234 1.00 84.06 233 TYR A C 1
ATOM 1853 O O . TYR A 1 233 ? 7.360 6.743 4.393 1.00 84.06 233 TYR A O 1
ATOM 1861 N N . THR A 1 234 ? 9.192 6.213 5.576 1.00 83.12 234 THR A N 1
ATOM 1862 C CA . THR A 1 234 ? 10.000 7.301 5.020 1.00 83.12 234 THR A CA 1
ATOM 1863 C C . THR A 1 234 ? 11.439 6.909 4.722 1.00 83.12 234 THR A C 1
ATOM 1865 O O . THR A 1 234 ? 12.025 6.079 5.414 1.00 83.12 234 THR A O 1
ATOM 1868 N N . SER A 1 235 ? 12.009 7.528 3.682 1.00 79.94 235 SER A N 1
ATOM 1869 C CA . SER A 1 235 ? 13.441 7.460 3.367 1.00 79.94 235 SER A CA 1
ATOM 1870 C C . SER A 1 235 ? 14.294 8.438 4.185 1.00 79.94 235 SER A C 1
ATOM 1872 O O . SER A 1 235 ? 15.519 8.405 4.075 1.00 79.94 235 SER A O 1
ATOM 1874 N N . ALA A 1 236 ? 13.678 9.327 4.975 1.00 80.62 236 ALA A N 1
ATOM 1875 C CA . ALA A 1 236 ? 14.393 10.303 5.786 1.00 80.62 236 ALA A CA 1
ATOM 1876 C C . ALA A 1 236 ? 15.273 9.612 6.841 1.00 80.62 236 ALA A C 1
ATOM 1878 O O . ALA A 1 236 ? 14.826 8.703 7.543 1.00 80.62 236 ALA A O 1
ATOM 1879 N N . LYS A 1 237 ? 16.521 10.070 6.990 1.00 81.31 237 LYS A N 1
ATOM 1880 C CA . LYS A 1 237 ? 17.383 9.648 8.102 1.00 81.31 237 LYS A CA 1
ATOM 1881 C C . LYS A 1 237 ? 16.901 10.321 9.380 1.00 81.31 237 LYS A C 1
ATOM 1883 O O . LYS A 1 237 ? 16.654 11.522 9.373 1.00 81.31 237 LYS A O 1
ATOM 1888 N N . GLU A 1 238 ? 16.789 9.576 10.469 1.00 78.56 238 GLU A N 1
ATOM 1889 C CA . GLU A 1 238 ? 16.407 10.134 11.767 1.00 78.56 238 GLU A CA 1
ATOM 1890 C C . GLU A 1 238 ? 17.610 10.703 12.540 1.00 78.56 238 GLU A C 1
ATOM 1892 O O . GLU A 1 238 ? 18.770 10.386 12.255 1.00 78.56 238 GLU A O 1
ATOM 1897 N N . ASN A 1 239 ? 17.322 11.606 13.480 1.00 75.00 239 ASN A N 1
ATOM 1898 C CA . ASN A 1 239 ? 18.260 12.092 14.490 1.00 75.00 239 ASN A CA 1
ATOM 1899 C C . ASN A 1 239 ? 17.572 12.231 15.854 1.00 75.00 239 ASN A C 1
ATOM 1901 O O . ASN A 1 239 ? 17.578 13.296 16.478 1.00 75.00 239 ASN A O 1
ATOM 1905 N N . PHE A 1 240 ? 16.911 11.170 16.292 1.00 69.75 240 PHE A N 1
ATOM 1906 C CA . PHE A 1 240 ? 16.336 11.070 17.618 1.00 69.75 240 PHE A CA 1
ATOM 1907 C C . PHE A 1 240 ? 17.469 10.727 18.586 1.00 69.75 240 PHE A C 1
ATOM 1909 O O . PHE A 1 240 ? 18.032 9.633 18.553 1.00 69.75 240 PHE A O 1
ATOM 1916 N N . ASP A 1 241 ? 17.838 11.668 19.457 1.00 54.62 241 ASP A N 1
ATOM 1917 C CA . ASP A 1 241 ? 18.799 11.392 20.525 1.00 54.62 241 ASP A CA 1
ATOM 1918 C C . ASP A 1 241 ? 18.167 10.430 21.545 1.00 54.62 241 ASP A C 1
ATOM 1920 O O . ASP A 1 241 ? 17.549 10.830 22.533 1.00 54.62 241 ASP A O 1
ATOM 1924 N N . CYS A 1 242 ? 18.302 9.129 21.278 1.00 49.88 242 CYS A N 1
ATOM 1925 C CA . CYS A 1 242 ? 17.715 8.039 22.057 1.00 49.88 242 CYS A CA 1
ATOM 1926 C C . CYS A 1 242 ? 18.280 7.932 23.489 1.00 49.88 242 CYS A C 1
ATOM 1928 O O . CYS A 1 242 ? 17.865 7.048 24.237 1.00 49.88 242 CYS A O 1
ATOM 1930 N N . LYS A 1 243 ? 19.232 8.797 23.881 1.00 43.03 243 LYS A N 1
ATOM 1931 C CA . LYS A 1 243 ? 19.819 8.848 25.230 1.00 43.03 243 LYS A CA 1
ATOM 1932 C C . LYS A 1 243 ? 19.087 9.782 26.195 1.00 43.03 243 LYS A C 1
ATOM 1934 O O . LYS A 1 243 ? 19.316 9.676 27.393 1.00 43.03 243 LYS A O 1
ATOM 1939 N N . LYS A 1 244 ? 18.191 10.654 25.719 1.00 45.22 244 LYS A N 1
ATOM 1940 C CA . LYS A 1 244 ? 17.333 11.498 26.578 1.00 45.22 244 LYS A CA 1
ATOM 1941 C C . LYS A 1 244 ? 15.970 10.855 26.862 1.00 45.22 244 LYS A C 1
ATOM 1943 O O . LYS A 1 244 ? 14.958 11.542 26.952 1.00 45.22 244 LYS A O 1
ATOM 1948 N N . GLY A 1 245 ? 15.937 9.526 26.974 1.00 42.69 245 GLY A N 1
ATOM 1949 C CA . GLY A 1 245 ? 14.786 8.825 27.531 1.00 42.69 245 GLY A CA 1
ATOM 1950 C C . GLY A 1 245 ? 14.680 9.178 29.009 1.00 42.69 245 GLY A C 1
ATOM 1951 O O . GLY A 1 245 ? 15.608 8.923 29.768 1.00 42.69 245 GLY A O 1
ATOM 1952 N N . ILE A 1 246 ? 13.586 9.829 29.386 1.00 42.72 246 ILE A N 1
ATOM 1953 C CA . ILE A 1 246 ? 13.261 10.155 30.772 1.00 42.72 246 ILE A CA 1
ATOM 1954 C C . ILE A 1 246 ? 13.167 8.834 31.545 1.00 42.72 246 ILE A C 1
ATOM 1956 O O . ILE A 1 246 ? 12.391 7.954 31.174 1.00 42.72 246 ILE A O 1
ATOM 1960 N N . ASP A 1 247 ? 14.000 8.694 32.572 1.00 40.34 247 ASP A N 1
ATOM 1961 C CA . ASP A 1 247 ? 14.021 7.535 33.457 1.00 40.34 247 ASP A CA 1
ATOM 1962 C C . ASP A 1 247 ? 12.720 7.526 34.275 1.00 40.34 247 ASP A C 1
ATOM 1964 O O . ASP A 1 247 ? 12.428 8.462 35.024 1.00 40.34 247 ASP A O 1
ATOM 1968 N N . THR A 1 248 ? 11.877 6.517 34.062 1.00 46.00 248 THR A N 1
ATOM 1969 C CA . THR A 1 248 ? 10.474 6.498 34.514 1.00 46.00 248 THR A CA 1
ATOM 1970 C C . THR A 1 248 ? 10.294 6.274 36.018 1.00 46.00 248 THR A C 1
ATOM 1972 O O . THR A 1 248 ? 9.160 6.203 36.480 1.00 46.00 248 THR A O 1
ATOM 1975 N N . GLU A 1 249 ? 11.370 6.153 36.797 1.00 40.28 249 GLU A N 1
ATOM 1976 C CA . GLU A 1 249 ? 11.275 5.782 38.215 1.00 40.28 249 GLU A CA 1
ATOM 1977 C C . GLU A 1 249 ? 11.256 6.962 39.201 1.00 40.28 249 GLU A C 1
ATOM 1979 O O . GLU A 1 249 ? 10.944 6.746 40.368 1.00 40.28 249 GLU A O 1
ATOM 1984 N N . THR A 1 250 ? 11.554 8.205 38.796 1.00 37.25 250 THR A N 1
ATOM 1985 C CA . THR A 1 250 ? 11.804 9.281 39.791 1.00 37.25 250 THR A CA 1
ATOM 1986 C C . THR A 1 250 ? 11.158 10.640 39.542 1.00 37.25 250 THR A C 1
ATOM 1988 O O . THR A 1 250 ? 11.390 11.557 40.327 1.00 37.25 250 THR A O 1
ATOM 1991 N N . THR A 1 251 ? 10.323 10.815 38.517 1.00 38.81 251 THR A N 1
ATOM 1992 C CA . THR A 1 251 ? 9.771 12.151 38.228 1.00 38.81 251 THR A CA 1
ATOM 1993 C C . THR A 1 251 ? 8.247 12.167 38.354 1.00 38.81 251 THR A C 1
ATOM 1995 O O . THR A 1 251 ? 7.542 11.629 37.506 1.00 38.81 251 THR A O 1
ATOM 1998 N N . GLU A 1 252 ? 7.732 12.785 39.422 1.00 33.91 252 GLU A N 1
ATOM 1999 C CA . GLU A 1 252 ? 6.323 13.189 39.516 1.00 33.91 252 GLU A CA 1
ATOM 2000 C C . GLU A 1 252 ? 6.054 14.294 38.480 1.00 33.91 252 GLU A C 1
ATOM 2002 O O . GLU A 1 252 ? 6.699 15.346 38.500 1.00 33.91 252 GLU A O 1
ATOM 2007 N N . PHE A 1 253 ? 5.120 14.063 37.551 1.00 43.16 253 PHE A N 1
ATOM 2008 C CA . PHE A 1 253 ? 4.824 15.002 36.464 1.00 43.16 253 PHE A CA 1
ATOM 2009 C C . PHE A 1 253 ? 3.591 15.856 36.765 1.00 43.16 253 PHE A C 1
ATOM 2011 O O . PHE A 1 253 ? 2.488 15.360 36.990 1.00 43.16 253 PHE A O 1
ATOM 2018 N N . ASN A 1 254 ? 3.808 17.171 36.755 1.00 35.22 254 ASN A N 1
ATOM 2019 C CA . ASN A 1 254 ? 2.806 18.192 37.019 1.00 35.22 254 ASN A CA 1
ATOM 2020 C C . ASN A 1 254 ? 1.936 18.408 35.770 1.00 35.22 254 ASN A C 1
ATOM 2022 O O . ASN A 1 254 ? 2.422 18.773 34.700 1.00 35.22 254 ASN A O 1
ATOM 2026 N N . THR A 1 255 ? 0.641 18.155 35.918 1.00 43.62 255 THR A N 1
ATOM 2027 C CA . THR A 1 255 ? -0.375 18.151 34.866 1.00 43.62 255 THR A CA 1
ATOM 2028 C C . THR A 1 255 ? -0.757 19.569 34.448 1.00 43.62 255 THR A C 1
ATOM 2030 O O . THR A 1 255 ? -1.712 20.135 34.982 1.00 43.62 255 THR A O 1
ATOM 2033 N N . LYS A 1 256 ? -0.046 20.145 33.475 1.00 36.44 256 LYS A N 1
ATOM 2034 C CA . LYS A 1 256 ? -0.592 21.194 32.600 1.00 36.44 256 LYS A CA 1
ATOM 2035 C C . LYS A 1 256 ? -0.071 20.996 31.169 1.00 36.44 256 LYS A C 1
ATOM 2037 O O . LYS A 1 256 ? 1.080 21.307 30.889 1.00 36.44 256 LYS A O 1
ATOM 2042 N N . THR A 1 257 ? -0.967 20.497 30.311 1.00 40.03 257 THR A N 1
ATOM 2043 C CA . THR A 1 257 ? -0.943 20.489 28.831 1.00 40.03 257 THR A CA 1
ATOM 2044 C C . THR A 1 257 ? 0.151 19.668 28.115 1.00 40.03 257 THR A C 1
ATOM 2046 O O . THR A 1 257 ? 1.207 20.177 27.758 1.00 40.03 257 THR A O 1
ATOM 2049 N N . ASP A 1 258 ? -0.166 18.377 27.931 1.00 45.72 258 ASP A N 1
ATOM 2050 C CA . ASP A 1 258 ? -0.338 17.633 26.656 1.00 45.72 258 ASP A CA 1
ATOM 2051 C C . ASP A 1 258 ? 0.817 17.329 25.672 1.00 45.72 258 ASP A C 1
ATOM 2053 O O . ASP A 1 258 ? 0.546 16.763 24.617 1.00 45.72 258 ASP A O 1
ATOM 2057 N N . ASP A 1 259 ? 2.090 17.554 26.006 1.00 48.03 259 ASP A N 1
ATOM 2058 C CA . ASP A 1 259 ? 3.212 17.094 25.161 1.00 48.03 259 ASP A CA 1
ATOM 2059 C C . ASP A 1 259 ? 4.125 16.122 25.901 1.00 48.03 259 ASP A C 1
ATOM 2061 O O . ASP A 1 259 ? 5.148 16.500 26.479 1.00 48.03 259 ASP A O 1
ATOM 2065 N N . ILE A 1 260 ? 3.779 14.836 25.873 1.00 47.97 260 ILE A N 1
ATOM 2066 C CA . ILE A 1 260 ? 4.651 13.816 26.439 1.00 47.97 260 ILE A CA 1
ATOM 2067 C C . ILE A 1 260 ? 4.828 12.657 25.461 1.00 47.97 260 ILE A C 1
ATOM 2069 O O . ILE A 1 260 ? 3.894 11.918 25.165 1.00 47.97 260 ILE A O 1
ATOM 2073 N N . LEU A 1 261 ? 6.065 12.514 24.977 1.00 45.44 261 LEU A N 1
ATOM 2074 C CA . LEU A 1 261 ? 6.525 11.463 24.077 1.00 45.44 261 LEU A CA 1
ATOM 2075 C C . LEU A 1 261 ? 7.641 10.672 24.778 1.00 45.44 261 LEU A C 1
ATOM 2077 O O . LEU A 1 261 ? 8.803 11.077 24.755 1.00 45.44 261 LEU A O 1
ATOM 2081 N N . TYR A 1 262 ? 7.321 9.542 25.411 1.00 48.00 262 TYR A N 1
ATOM 2082 C CA . TYR A 1 262 ? 8.352 8.683 26.014 1.00 48.00 262 TYR A CA 1
ATOM 2083 C C . TYR A 1 262 ? 8.696 7.510 25.114 1.00 48.00 262 TYR A C 1
ATOM 2085 O O . TYR A 1 262 ? 7.796 6.823 24.642 1.00 48.00 262 TYR A O 1
ATOM 2093 N N . SER A 1 263 ? 9.993 7.234 24.957 1.00 41.41 263 SER A N 1
ATOM 2094 C CA . SER A 1 263 ? 10.490 5.989 24.375 1.00 41.41 263 SER A CA 1
ATOM 2095 C C . SER A 1 263 ? 10.486 4.878 25.432 1.00 41.41 263 SER A C 1
ATOM 2097 O O . SER A 1 263 ? 11.310 4.915 26.346 1.00 41.41 263 SER A O 1
ATOM 2099 N N . THR A 1 264 ? 9.689 3.826 25.261 1.00 43.34 264 THR A N 1
ATOM 2100 C CA . THR A 1 264 ? 9.896 2.564 25.985 1.00 43.34 264 THR A CA 1
ATOM 2101 C C . THR A 1 264 ? 10.609 1.543 25.093 1.00 43.34 264 THR A C 1
ATOM 2103 O O . THR A 1 264 ? 10.420 1.493 23.874 1.00 43.34 264 THR A O 1
ATOM 2106 N N . ASN A 1 265 ? 11.472 0.729 25.712 1.00 40.56 265 ASN A N 1
ATOM 2107 C CA . ASN A 1 265 ? 12.211 -0.363 25.071 1.00 40.56 265 ASN A CA 1
ATOM 2108 C C . ASN A 1 265 ? 13.288 0.085 24.046 1.00 40.56 265 ASN A C 1
ATOM 2110 O O . ASN A 1 265 ? 13.156 -0.102 22.836 1.00 40.56 265 ASN A O 1
ATOM 2114 N N . ARG A 1 266 ? 14.403 0.650 24.543 1.00 45.88 266 ARG A N 1
ATOM 2115 C CA . ARG A 1 266 ? 15.597 1.034 23.749 1.00 45.88 266 ARG A CA 1
ATOM 2116 C C . ARG A 1 266 ? 15.324 1.996 22.573 1.00 45.88 266 ARG A C 1
ATOM 2118 O O . ARG A 1 266 ? 15.859 1.780 21.488 1.00 45.88 266 ARG A O 1
ATOM 2125 N N . GLY A 1 267 ? 14.511 3.037 22.752 1.00 47.28 267 GLY A N 1
ATOM 2126 C CA . GLY A 1 267 ? 14.314 4.050 21.701 1.00 47.28 267 GLY A CA 1
ATOM 2127 C C . GLY A 1 267 ? 13.187 3.758 20.708 1.00 47.28 267 GLY A C 1
ATOM 2128 O O . GLY A 1 267 ? 13.095 4.461 19.709 1.00 47.28 267 GLY A O 1
ATOM 2129 N N . LYS A 1 268 ? 12.377 2.702 20.902 1.00 44.00 268 LYS A N 1
ATOM 2130 C CA . LYS A 1 268 ? 11.552 2.132 19.814 1.00 44.00 268 LYS A CA 1
ATOM 2131 C C . LYS A 1 268 ? 10.043 2.354 19.904 1.00 44.00 268 LYS A C 1
ATOM 2133 O O . LYS A 1 268 ? 9.366 2.123 18.908 1.00 44.00 268 LYS A O 1
ATOM 2138 N N . THR A 1 269 ? 9.510 2.778 21.048 1.00 44.44 269 THR A N 1
ATOM 2139 C CA . THR A 1 269 ? 8.053 2.897 21.240 1.00 44.44 269 THR A CA 1
ATOM 2140 C C . THR A 1 269 ? 7.713 4.231 21.868 1.00 44.44 269 THR A C 1
ATOM 2142 O O . THR A 1 269 ? 8.089 4.450 23.011 1.00 44.44 269 THR A O 1
ATOM 2145 N N . PHE A 1 270 ? 6.990 5.095 21.159 1.00 49.34 270 PHE A N 1
ATOM 2146 C CA . PHE A 1 270 ? 6.559 6.390 21.680 1.00 49.34 270 PHE A CA 1
ATOM 2147 C C . PHE A 1 270 ? 5.153 6.291 22.284 1.00 49.34 270 PHE A C 1
ATOM 2149 O O . PHE A 1 270 ? 4.229 5.845 21.606 1.00 49.34 270 PHE A O 1
ATOM 2156 N N . LYS A 1 271 ? 4.982 6.685 23.552 1.00 44.53 271 LYS A N 1
ATOM 2157 C CA . LYS A 1 271 ? 3.660 6.816 24.190 1.00 44.53 271 LYS A CA 1
ATOM 2158 C C . LYS A 1 271 ? 3.229 8.279 24.161 1.00 44.53 271 LYS A C 1
ATOM 2160 O O . LYS A 1 271 ? 4.029 9.123 24.540 1.00 44.53 271 LYS A O 1
ATOM 2165 N N . PHE A 1 272 ? 1.992 8.528 23.737 1.00 46.66 272 PHE A N 1
ATOM 2166 C CA . PHE A 1 272 ? 1.328 9.830 23.748 1.00 46.66 272 PHE A CA 1
ATOM 2167 C C . PHE A 1 272 ? 0.106 9.735 24.668 1.00 46.66 272 PHE A C 1
ATOM 2169 O O . PHE A 1 272 ? -0.687 8.798 24.530 1.00 46.66 272 PHE A O 1
ATOM 2176 N N . GLU A 1 273 ? -0.025 10.651 25.625 1.00 40.69 273 GLU A N 1
ATOM 2177 C CA . GLU A 1 273 ? -1.246 10.811 26.421 1.00 40.69 273 GLU A CA 1
ATOM 2178 C C . GLU A 1 273 ? -2.002 12.028 25.893 1.00 40.69 273 GLU A C 1
ATOM 2180 O O . GLU A 1 273 ? -1.453 13.120 25.821 1.00 40.69 273 GLU A O 1
ATOM 2185 N N . TYR A 1 274 ? -3.243 11.799 25.466 1.00 38.69 274 TYR A N 1
ATOM 2186 C CA . TYR A 1 274 ? -4.157 12.820 24.964 1.00 38.69 274 TYR A CA 1
ATOM 2187 C C . TYR A 1 274 ? -5.337 12.909 25.931 1.00 38.69 274 TYR A C 1
ATOM 2189 O O . TYR A 1 274 ? -5.899 11.864 26.284 1.00 38.69 274 TYR A O 1
ATOM 2197 N N . SER A 1 275 ? -5.656 14.124 26.380 1.00 35.38 275 SER A N 1
ATOM 2198 C CA . SER A 1 275 ? -6.734 14.428 27.327 1.00 35.38 275 SER A CA 1
ATOM 2199 C C . SER A 1 275 ? -8.119 14.510 26.678 1.00 35.38 275 SER A C 1
ATOM 2201 O O . SER A 1 275 ? -8.228 14.847 25.477 1.00 35.38 275 SER A O 1
#

Sequence (275 aa):
DIIIEHGGNINTKDANDRNNTPLHVAACKGVPEIVQLLLNRGAKASEINSTGQTPLDVAQGSEVIEKLKKNNQTVPPHELRPARDRSVAQQSTAENRTIFYPKRSGTSGLGGQLYETKLLTLILFRALNRKDIAEFYLGSNVDGLGALDDVVFWFRNIYGKTWMQFIQAKHRDDPDKDGKLTLGEILKEKGDYSIHKYFDSFLAIRRKFGSKSKDDQIFKEEFQKVDCDFVIYTSAKENFDCKKGIDTETTEFNTKTDDILYSTNRGKTFKFEYS

Secondary structure (DSSP, 8-state):
-HHHHTT--TTPPPTTTT---HHHHHHHTT-HHHHHHHHHTT--TT---TTS--TTTT--SHHHHHHHHHHTS-----PPPPPP----S----SS----SPPBPSSPPPHHHHHHHHHHHHHHHHHHHH-TTEEEEEEEESBTT-TT--SEEEEEEETTS-EEEEEEEEE--S-TTTS--B-HHHHTSSSSTT-HHHHHHHHHHHHHHT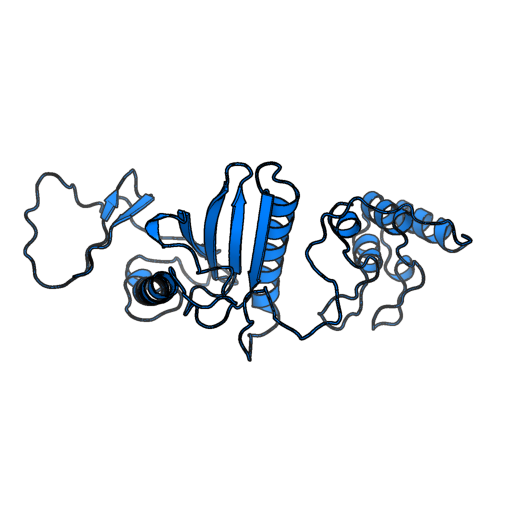T---TT-TTT-S-GGGEEEEEEEEE-PPB---TT----TTS-PPP-SS---EEEETTTTEEEE---

Organism: Culex pipiens (NCBI:txid7175)

InterPro domains:
  IPR002110 Ankyrin repeat [PF12796] (4-71)
  IPR002110 Ankyrin repeat [PS50088] (18-50)
  IPR002110 Ankyrin repeat [SM00248] (18-50)
  IPR036770 Ankyrin repeat-containing domain superfamily [G3DSA:1.25.40.20] (1-78)
  IPR036770 Ankyrin repeat-containing domain superfamily [SSF48403] (2-63)